Protein AF-A0A955IM17-F1 (afdb_monomer_lite)

Foldseek 3Di:
DWDQDPNDTDDDDDDDDCPPPALPVLFVVLLVLLLVLLVLLVVLLVVLVVDDQQDQALVCLVVDDPSNNVSLLSNLVSCLWQVQDDQLQLCLQDLPDDLLPPSVSSNSSSVSSRVQRRVPCDDQSVVQSVVQSVCSNVPPGDPQQNWGQDSVRDIDGRPQWGRFRNWIWGHRPQETETSCCSPDDRDQDFPEEAEPPDPVNVVQLVVCVVRVRNCLVVDDDHQWYFDQDPNGTYIYGYDD

Structure (mmCIF, N/CA/C/O backbone):
data_AF-A0A955IM17-F1
#
_entry.id   AF-A0A955IM17-F1
#
loop_
_atom_site.group_PDB
_atom_site.id
_atom_site.type_symbol
_atom_site.label_atom_id
_atom_site.label_alt_id
_atom_site.label_comp_id
_atom_site.label_asym_id
_atom_site.label_entity_id
_atom_site.label_seq_id
_atom_site.pdbx_PDB_ins_code
_atom_site.Cartn_x
_atom_site.Cartn_y
_atom_site.Cartn_z
_atom_site.occupancy
_atom_site.B_iso_or_equiv
_atom_site.auth_seq_id
_atom_site.auth_comp_id
_atom_site.auth_asym_id
_atom_site.auth_atom_id
_atom_site.pdbx_PDB_model_num
ATOM 1 N N . LEU A 1 1 ? -22.499 -22.119 -12.608 1.00 73.75 1 LEU A N 1
ATOM 2 C CA . LEU A 1 1 ? -23.648 -21.803 -11.725 1.00 73.75 1 LEU A CA 1
ATOM 3 C C . LEU A 1 1 ? -24.835 -22.661 -12.142 1.00 73.75 1 LEU A C 1
ATOM 5 O O . LEU A 1 1 ? -25.284 -22.520 -13.272 1.00 73.75 1 LEU A O 1
ATOM 9 N N . SER A 1 2 ? -25.308 -23.571 -11.291 1.00 78.06 2 SER A N 1
ATOM 10 C CA . SER A 1 2 ? -26.497 -24.396 -11.557 1.00 78.06 2 SER A CA 1
ATOM 11 C C . SER A 1 2 ? -27.674 -23.948 -10.689 1.00 78.06 2 SER A C 1
ATOM 13 O O . SER A 1 2 ? -27.487 -23.538 -9.546 1.00 78.06 2 SER A O 1
ATOM 15 N N . GLY A 1 3 ? -28.886 -23.989 -11.241 1.00 85.25 3 GLY A N 1
ATOM 16 C CA . GLY A 1 3 ? -30.101 -23.598 -10.531 1.00 85.25 3 GLY A CA 1
ATOM 17 C C . GLY A 1 3 ? -31.364 -23.800 -11.364 1.00 85.25 3 GLY A C 1
ATOM 18 O O . GLY A 1 3 ? -31.307 -24.100 -12.555 1.00 85.25 3 GLY A O 1
ATOM 19 N N . ARG A 1 4 ? -32.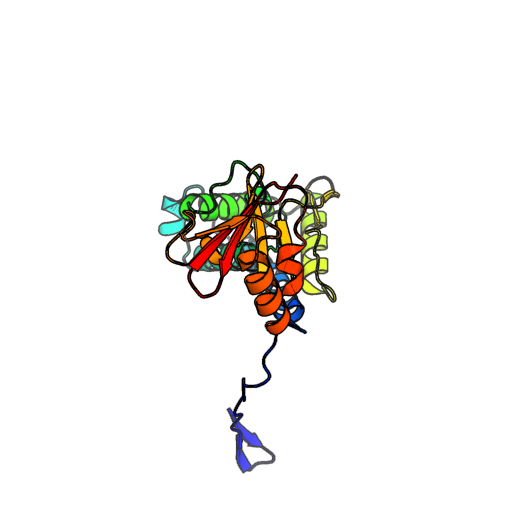531 -23.640 -10.736 1.00 81.94 4 ARG A N 1
ATOM 20 C CA . ARG A 1 4 ? -33.817 -23.638 -11.443 1.00 81.94 4 ARG A CA 1
ATOM 21 C C . ARG A 1 4 ? -34.065 -22.256 -12.042 1.00 81.94 4 ARG A C 1
ATOM 23 O O . ARG A 1 4 ? -34.197 -21.284 -11.307 1.00 81.94 4 ARG A O 1
ATOM 30 N N . TYR A 1 5 ? -34.157 -22.179 -13.364 1.00 78.50 5 TYR A N 1
ATOM 31 C CA . TYR A 1 5 ? -34.513 -20.965 -14.094 1.00 78.50 5 TYR A CA 1
ATOM 32 C C . TYR A 1 5 ? -35.812 -21.230 -14.856 1.00 78.50 5 TYR A C 1
ATOM 34 O O . TYR A 1 5 ? -35.862 -22.134 -15.689 1.00 78.50 5 TYR A O 1
ATOM 42 N N . LEU A 1 6 ? -36.874 -20.484 -14.527 1.00 85.00 6 LEU A N 1
ATOM 43 C CA . LEU A 1 6 ? -38.234 -20.695 -15.053 1.00 85.00 6 LEU A CA 1
ATOM 44 C C . LEU A 1 6 ? -38.747 -22.139 -14.854 1.00 85.00 6 LEU A C 1
ATOM 46 O O . LEU A 1 6 ? -39.274 -22.766 -15.767 1.00 85.00 6 LEU A O 1
ATOM 50 N N . GLY A 1 7 ? -38.547 -22.701 -13.657 1.00 86.31 7 GLY A N 1
ATOM 51 C CA . GLY A 1 7 ? -39.028 -24.042 -13.285 1.00 86.31 7 GLY A CA 1
ATOM 52 C C . GLY A 1 7 ? -38.188 -25.214 -13.810 1.00 86.31 7 GLY A C 1
ATOM 53 O O . GLY A 1 7 ? -38.281 -26.316 -13.263 1.00 86.31 7 GLY A O 1
ATOM 54 N N . GLN A 1 8 ? -37.304 -24.975 -14.782 1.00 88.00 8 GLN A N 1
ATOM 55 C CA . GLN A 1 8 ? -36.425 -25.985 -15.370 1.00 88.00 8 GLN A CA 1
ATOM 56 C C . GLN A 1 8 ? -35.002 -25.898 -14.788 1.00 88.00 8 GLN A C 1
ATOM 58 O O . GLN A 1 8 ? -34.486 -24.791 -14.593 1.00 88.00 8 GLN A O 1
ATOM 63 N N . PRO A 1 9 ? -34.341 -27.029 -14.490 1.00 86.19 9 PRO A N 1
ATOM 64 C CA . PRO A 1 9 ? -32.938 -27.022 -14.093 1.00 86.19 9 PRO A CA 1
ATOM 65 C C . PRO A 1 9 ? -32.064 -26.535 -15.260 1.00 86.19 9 PRO A C 1
ATOM 67 O O . PRO A 1 9 ? -32.110 -27.079 -16.361 1.00 86.19 9 PRO A O 1
ATOM 70 N N . ARG A 1 10 ? -31.257 -25.498 -15.019 1.00 88.75 10 ARG A N 1
ATOM 71 C CA . ARG A 1 10 ? -30.253 -24.979 -15.955 1.00 88.75 10 ARG A CA 1
ATOM 72 C C . ARG A 1 10 ? -28.891 -24.881 -15.282 1.00 88.75 10 ARG A C 1
ATOM 74 O O . ARG A 1 10 ? -28.779 -24.574 -14.096 1.00 88.75 10 ARG A O 1
ATOM 81 N N . ALA A 1 11 ? -27.847 -25.087 -16.074 1.00 87.25 11 ALA A N 1
ATOM 82 C CA . ALA A 1 11 ? -26.477 -24.779 -15.701 1.00 87.25 11 ALA A CA 1
ATOM 83 C C . ALA A 1 11 ? -25.938 -23.697 -16.640 1.00 87.25 11 ALA A C 1
ATOM 85 O O . ALA A 1 11 ? -25.986 -23.839 -17.859 1.00 87.25 11 ALA A O 1
ATOM 86 N N . PHE A 1 12 ? -25.430 -22.615 -16.059 1.00 84.12 12 PHE A N 1
ATOM 87 C CA . PHE A 1 12 ? -24.720 -21.553 -16.755 1.00 84.12 12 PHE A CA 1
ATOM 88 C C . PHE A 1 12 ? -23.223 -21.746 -16.531 1.00 84.12 12 PHE A C 1
ATOM 90 O O . PHE A 1 12 ? -22.751 -21.758 -15.385 1.00 84.12 12 PHE A O 1
ATOM 97 N N . SER A 1 13 ? -22.492 -21.904 -17.628 1.00 84.06 13 SER A N 1
ATOM 98 C CA . SER A 1 13 ? -21.035 -21.854 -17.646 1.00 84.06 13 SER A CA 1
ATOM 99 C C . SER A 1 13 ? -20.603 -20.513 -18.225 1.00 84.06 13 SER A C 1
ATOM 101 O O . SER A 1 13 ? -21.186 -20.047 -19.202 1.00 84.06 13 SER A O 1
ATOM 103 N N . PHE A 1 14 ? -19.596 -19.899 -17.613 1.00 82.00 14 PHE A N 1
ATOM 104 C CA . PHE A 1 14 ? -18.962 -18.690 -18.117 1.00 82.00 14 PHE A CA 1
ATOM 105 C C . PHE A 1 14 ? -17.485 -18.993 -18.319 1.00 82.00 14 PHE A C 1
ATOM 107 O O . PHE A 1 14 ? -16.795 -19.377 -17.375 1.00 82.00 14 PHE A O 1
ATOM 114 N N . THR A 1 15 ? -17.008 -18.811 -19.544 1.00 82.06 15 THR A N 1
ATOM 115 C CA . THR A 1 15 ? -15.589 -18.913 -19.875 1.00 82.06 15 THR A CA 1
ATOM 116 C C . THR A 1 15 ? -15.053 -17.504 -20.056 1.00 82.06 15 THR A C 1
ATOM 118 O O . THR A 1 15 ? -15.510 -16.766 -20.927 1.00 82.06 15 THR A O 1
ATOM 121 N N . PHE A 1 16 ? -14.099 -17.114 -19.217 1.00 77.75 16 PHE A N 1
ATOM 122 C CA . PHE A 1 16 ? -13.435 -15.821 -19.329 1.00 77.75 16 PHE A CA 1
ATOM 123 C C . PHE A 1 16 ? -12.200 -15.967 -20.217 1.00 77.75 16 PHE A C 1
ATOM 125 O O . PHE A 1 16 ? -11.283 -16.715 -19.887 1.00 77.75 16 PHE A O 1
ATOM 132 N N . GLY A 1 17 ? -12.184 -15.261 -21.348 1.00 77.31 17 GLY A N 1
ATOM 133 C CA . GLY A 1 17 ? -10.990 -15.113 -22.177 1.00 77.31 17 GLY A CA 1
ATOM 134 C C . GLY A 1 17 ? -10.151 -13.940 -21.677 1.00 77.31 17 GLY A C 1
ATOM 135 O O . GLY A 1 17 ? -10.633 -12.807 -21.653 1.00 77.31 17 GLY A O 1
ATOM 136 N N . PHE A 1 18 ? -8.902 -14.194 -21.287 1.00 77.62 18 PHE A N 1
ATOM 137 C CA . PHE A 1 18 ? -8.005 -13.169 -20.740 1.00 77.62 18 PHE A CA 1
ATOM 138 C C . PHE A 1 18 ? -7.105 -12.508 -21.797 1.00 77.62 18 PHE A C 1
ATOM 140 O O . PHE A 1 18 ? -6.333 -11.616 -21.463 1.00 77.62 18 PHE A O 1
ATOM 147 N N . GLU A 1 19 ? -7.260 -12.851 -23.079 1.00 80.50 19 GLU A N 1
ATOM 148 C CA . GLU A 1 19 ? -6.376 -12.390 -24.169 1.00 80.50 19 GLU A CA 1
ATOM 149 C C . GLU A 1 19 ? -6.368 -10.872 -24.394 1.00 80.50 19 GLU A C 1
ATOM 151 O O . GLU A 1 19 ? -5.440 -10.320 -24.976 1.00 80.50 19 GLU A O 1
ATOM 156 N N . ARG A 1 20 ? -7.414 -10.172 -23.940 1.00 77.50 20 ARG A N 1
ATOM 157 C CA . ARG A 1 20 ? -7.519 -8.703 -24.010 1.00 77.50 20 ARG A CA 1
ATOM 158 C C . ARG A 1 20 ? -7.341 -8.024 -22.651 1.00 77.50 20 ARG A C 1
ATOM 160 O O . ARG A 1 20 ? -7.573 -6.817 -22.544 1.00 77.50 20 ARG A O 1
ATOM 167 N N . ALA A 1 21 ? -6.979 -8.777 -21.611 1.00 77.88 21 ALA A N 1
ATOM 168 C CA . ALA A 1 21 ? -6.778 -8.232 -20.278 1.00 77.88 21 ALA A CA 1
ATOM 169 C C . ALA A 1 21 ? -5.642 -7.202 -20.302 1.00 77.88 21 ALA A C 1
ATOM 171 O O . ALA A 1 21 ? -4.534 -7.469 -20.758 1.00 77.88 21 ALA A O 1
ATOM 172 N N . ASN A 1 22 ? -5.933 -6.000 -19.815 1.00 83.44 22 ASN A N 1
ATOM 173 C CA . ASN A 1 22 ? -4.969 -4.913 -19.721 1.00 83.44 22 ASN A CA 1
ATOM 174 C C . ASN A 1 22 ? -5.254 -4.065 -18.476 1.00 83.44 22 ASN A C 1
ATOM 176 O O . ASN A 1 22 ? -6.268 -4.232 -17.796 1.00 83.44 22 ASN A O 1
ATOM 180 N N . VAL A 1 23 ? -4.352 -3.133 -18.187 1.00 86.44 23 VAL A N 1
ATOM 181 C CA . VAL A 1 23 ? -4.386 -2.307 -16.972 1.00 86.44 23 VAL A CA 1
ATOM 182 C C . VAL A 1 23 ? -5.211 -1.022 -17.107 1.00 86.44 23 VAL A C 1
ATOM 184 O O . VAL A 1 23 ? -5.200 -0.202 -16.195 1.00 86.44 23 VAL A O 1
ATOM 187 N N . ARG A 1 24 ? -5.975 -0.828 -18.194 1.00 85.81 24 ARG A N 1
ATOM 188 C CA . ARG A 1 24 ? -6.821 0.370 -18.385 1.00 85.81 24 ARG A CA 1
ATOM 189 C C . ARG A 1 24 ? -7.778 0.596 -17.213 1.00 85.81 24 ARG A C 1
ATOM 191 O O . ARG A 1 24 ? -7.999 1.730 -16.807 1.00 85.81 24 ARG A O 1
ATOM 198 N N . ASN A 1 25 ? -8.304 -0.492 -16.653 1.00 88.88 25 ASN A N 1
ATOM 199 C CA . ASN A 1 25 ? -9.208 -0.473 -15.504 1.00 88.88 25 ASN A CA 1
ATOM 200 C C . ASN A 1 25 ? -8.506 -0.878 -14.196 1.00 88.88 25 ASN A C 1
ATOM 202 O O . ASN A 1 25 ? -9.146 -1.396 -13.285 1.00 88.88 25 ASN A O 1
ATOM 206 N N . ALA A 1 26 ? -7.195 -0.641 -14.076 1.00 88.75 26 ALA A N 1
ATOM 207 C CA . ALA A 1 26 ? -6.414 -0.954 -12.874 1.00 88.75 26 ALA A CA 1
ATOM 208 C C . ALA A 1 26 ? -6.903 -0.240 -11.602 1.00 88.75 26 ALA A C 1
ATOM 210 O O . ALA A 1 26 ? -6.607 -0.668 -10.487 1.00 88.75 26 ALA A O 1
ATOM 211 N N . PHE A 1 27 ? -7.697 0.819 -11.761 1.00 91.88 27 PHE A N 1
ATOM 212 C CA . PHE A 1 27 ? -8.376 1.491 -10.662 1.00 91.88 27 PHE A CA 1
ATOM 213 C C . PHE A 1 27 ? -9.471 0.623 -10.013 1.00 91.88 27 PHE A C 1
ATOM 215 O O . PHE A 1 27 ? -9.740 0.790 -8.827 1.00 91.88 27 PHE A O 1
ATOM 222 N N . VAL A 1 28 ? -10.079 -0.324 -10.743 1.00 94.44 28 VAL A N 1
ATOM 223 C CA . VAL A 1 28 ? -11.188 -1.157 -10.240 1.00 94.44 28 VAL A CA 1
ATOM 224 C C . VAL A 1 28 ? -10.738 -2.087 -9.105 1.00 94.44 28 VAL A C 1
ATOM 226 O O . VAL A 1 28 ? -11.355 -2.029 -8.040 1.00 94.44 28 VAL A O 1
ATOM 229 N N . PRO A 1 29 ? -9.655 -2.886 -9.242 1.00 94.75 29 PRO A N 1
ATOM 230 C CA . PRO A 1 29 ? -9.114 -3.652 -8.118 1.00 94.75 29 PRO A CA 1
ATOM 231 C C . PRO A 1 29 ? -8.770 -2.785 -6.907 1.00 94.75 29 PRO A C 1
ATOM 233 O O . PRO A 1 29 ? -8.991 -3.200 -5.774 1.00 94.75 29 PRO A O 1
ATOM 236 N N . ARG A 1 30 ? -8.271 -1.566 -7.133 1.00 96.00 30 ARG A N 1
ATOM 237 C CA . ARG A 1 30 ? -7.911 -0.650 -6.050 1.00 96.00 30 ARG A CA 1
ATOM 238 C C . ARG A 1 30 ? -9.139 -0.097 -5.320 1.00 96.00 30 ARG A C 1
ATOM 240 O O . ARG A 1 30 ? -9.154 -0.081 -4.095 1.00 96.00 30 ARG A O 1
ATOM 247 N N . LEU A 1 31 ? -10.192 0.281 -6.047 1.00 97.00 31 LEU A N 1
ATOM 248 C CA . LEU A 1 31 ? -11.482 0.660 -5.459 1.00 97.00 31 LEU A CA 1
ATOM 249 C C . LEU A 1 31 ? -12.093 -0.488 -4.654 1.00 97.00 31 LEU A C 1
ATOM 251 O O . LEU A 1 31 ? -12.554 -0.280 -3.533 1.00 97.00 31 LEU A O 1
ATOM 255 N N . TRP A 1 32 ? -12.061 -1.705 -5.203 1.00 97.44 32 TRP A N 1
ATOM 256 C CA . TRP A 1 32 ? -12.491 -2.900 -4.481 1.00 97.44 32 TRP A CA 1
ATOM 257 C C . TRP A 1 32 ? -11.691 -3.088 -3.189 1.00 97.44 32 TRP A C 1
ATOM 259 O O . TRP A 1 32 ? -12.292 -3.259 -2.132 1.00 97.44 32 TRP A O 1
ATOM 269 N N . ALA A 1 33 ? -10.359 -3.007 -3.256 1.00 98.12 33 ALA A N 1
ATOM 270 C CA . ALA A 1 33 ? -9.486 -3.196 -2.102 1.00 98.12 33 ALA A CA 1
ATOM 271 C C . ALA A 1 33 ? -9.745 -2.143 -1.021 1.00 98.12 33 ALA A C 1
ATOM 273 O O . ALA A 1 33 ? -9.832 -2.485 0.153 1.00 98.12 33 ALA A O 1
ATOM 274 N N . SER A 1 34 ? -9.953 -0.886 -1.415 1.00 98.00 34 SER A N 1
ATOM 275 C CA . SER A 1 34 ? -10.277 0.202 -0.493 1.00 98.00 34 SER A CA 1
ATOM 276 C C . SER A 1 34 ? -11.585 -0.069 0.252 1.00 98.00 34 SER A C 1
ATOM 278 O O . SER A 1 34 ? -11.614 -0.112 1.482 1.00 98.00 34 SER A O 1
ATOM 280 N N . ARG A 1 35 ? -12.659 -0.388 -0.480 1.00 98.25 35 ARG A N 1
ATOM 281 C CA . ARG A 1 35 ? -13.951 -0.760 0.119 1.00 98.25 35 ARG A CA 1
ATOM 282 C C . ARG A 1 35 ? -13.838 -2.017 0.983 1.00 98.25 35 ARG A C 1
ATOM 284 O O . ARG A 1 35 ? -14.499 -2.116 2.015 1.00 98.25 35 ARG A O 1
ATOM 291 N N . ARG A 1 36 ? -12.998 -2.979 0.584 1.00 98.31 36 ARG A N 1
ATOM 292 C CA . ARG A 1 36 ? -12.744 -4.203 1.351 1.00 98.31 36 ARG A CA 1
ATOM 293 C C . ARG A 1 36 ? -12.039 -3.909 2.669 1.00 98.31 36 ARG A C 1
ATOM 295 O O . ARG A 1 36 ? -12.493 -4.427 3.682 1.00 98.31 36 ARG A O 1
ATOM 302 N N . ILE A 1 37 ? -11.022 -3.049 2.679 1.00 98.50 37 ILE A N 1
ATOM 303 C CA . ILE A 1 37 ? -10.369 -2.578 3.909 1.00 98.50 37 ILE A CA 1
ATOM 304 C C . ILE A 1 37 ? -11.408 -1.950 4.849 1.00 98.50 37 ILE A C 1
ATOM 306 O O . ILE A 1 37 ? -11.474 -2.332 6.014 1.00 98.50 37 ILE A O 1
ATOM 310 N N . ALA A 1 38 ? -12.291 -1.087 4.336 1.00 98.06 38 ALA A N 1
ATOM 311 C CA . ALA A 1 38 ? -13.338 -0.454 5.142 1.00 98.06 38 ALA A CA 1
ATOM 312 C C . ALA A 1 38 ? -14.302 -1.461 5.793 1.00 98.06 38 ALA A C 1
ATOM 314 O O . ALA A 1 38 ? -14.764 -1.250 6.915 1.00 98.06 38 ALA A O 1
ATOM 315 N N . MET A 1 39 ? -14.637 -2.545 5.084 1.00 97.75 39 MET A N 1
ATOM 316 C CA . MET A 1 39 ? -15.462 -3.631 5.625 1.00 97.75 39 MET A CA 1
ATOM 317 C C . MET A 1 39 ? -14.712 -4.420 6.703 1.00 97.75 39 MET A C 1
ATOM 319 O O . MET A 1 39 ? -15.269 -4.668 7.765 1.00 97.75 39 MET A O 1
ATOM 323 N N . LEU A 1 40 ? -13.444 -4.766 6.465 1.00 97.69 40 LEU A N 1
ATOM 324 C CA . LEU A 1 40 ? -12.623 -5.516 7.422 1.00 97.69 40 LEU A CA 1
ATOM 325 C C . LEU A 1 40 ? -12.397 -4.732 8.722 1.00 97.69 40 LEU A C 1
ATOM 327 O O . LEU A 1 40 ? -12.517 -5.292 9.807 1.00 97.69 40 LEU A O 1
ATOM 331 N N . VAL A 1 41 ? -12.121 -3.429 8.627 1.00 96.69 41 VAL A N 1
ATOM 332 C CA . VAL A 1 41 ? -12.002 -2.557 9.805 1.00 96.69 41 VAL 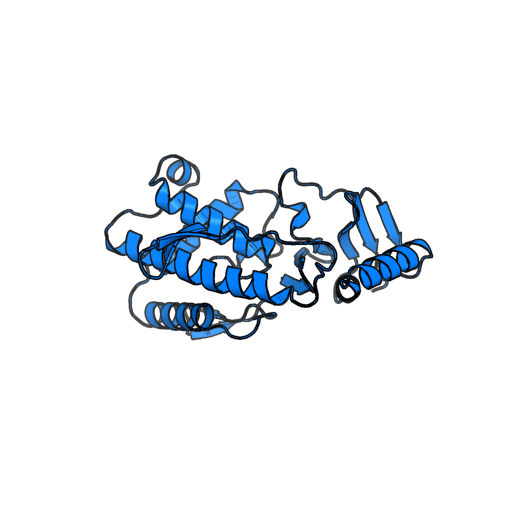A CA 1
ATOM 333 C C . VAL A 1 41 ? -13.326 -2.490 10.568 1.00 96.69 41 VAL A C 1
ATOM 335 O O . VAL A 1 41 ? -13.317 -2.512 11.797 1.00 96.69 41 VAL A O 1
ATOM 338 N N . ASP A 1 42 ? -14.467 -2.439 9.874 1.00 95.00 42 ASP A N 1
ATOM 339 C CA . ASP A 1 42 ? -15.775 -2.477 10.538 1.00 95.00 42 ASP A CA 1
ATOM 340 C C . ASP A 1 42 ? -15.981 -3.770 11.321 1.00 95.00 42 ASP A C 1
ATOM 342 O O . ASP A 1 42 ? -16.426 -3.726 12.464 1.00 95.00 42 ASP A O 1
ATOM 346 N N . GLU A 1 43 ? -15.600 -4.912 10.744 1.00 93.62 43 GLU A N 1
ATOM 347 C CA . GLU A 1 43 ? -15.650 -6.198 11.439 1.00 93.62 43 GLU A CA 1
ATOM 348 C C . GLU A 1 43 ? -14.768 -6.196 12.694 1.00 93.62 43 GLU A C 1
ATOM 350 O O . GLU A 1 43 ? -15.217 -6.647 13.747 1.00 93.62 43 GLU A O 1
ATOM 355 N N . VAL A 1 44 ? -13.560 -5.622 12.631 1.00 91.62 44 VAL A N 1
ATOM 356 C CA . VAL A 1 44 ? -12.693 -5.445 13.813 1.00 91.62 44 VAL A CA 1
ATOM 357 C C . VAL A 1 44 ? -13.372 -4.560 14.864 1.00 91.62 44 VAL A C 1
ATOM 359 O O . VAL A 1 44 ? -13.364 -4.888 16.052 1.00 91.62 44 VAL A O 1
ATOM 362 N N . ARG A 1 45 ? -14.016 -3.458 14.452 1.00 89.94 45 ARG A N 1
ATOM 363 C CA . ARG A 1 45 ? -14.776 -2.583 15.361 1.00 89.94 45 ARG A CA 1
ATOM 364 C C . ARG A 1 45 ? -15.952 -3.318 15.997 1.00 89.94 45 ARG A C 1
ATOM 366 O O . ARG A 1 45 ? -16.235 -3.078 17.168 1.00 89.94 45 ARG A O 1
ATOM 373 N N . GLN A 1 46 ? -16.665 -4.159 15.258 1.00 88.81 46 GLN A N 1
ATOM 374 C CA . GLN A 1 46 ? -17.794 -4.923 15.792 1.00 88.81 46 GLN A CA 1
ATOM 375 C C . GLN A 1 46 ? -17.313 -6.003 16.767 1.00 88.81 46 GLN A C 1
ATOM 377 O O . GLN A 1 46 ? -17.819 -6.074 17.884 1.00 88.81 46 GLN A O 1
ATOM 382 N N . ALA A 1 47 ? -16.277 -6.761 16.402 1.00 84.06 47 ALA A N 1
ATOM 383 C CA . ALA A 1 47 ? -15.678 -7.780 17.262 1.00 84.06 47 ALA A CA 1
ATOM 384 C C . ALA A 1 47 ? -15.149 -7.187 18.580 1.00 84.06 47 ALA A C 1
ATOM 386 O O . ALA A 1 47 ? -15.447 -7.697 19.659 1.00 84.06 47 ALA A O 1
ATOM 387 N N . GLY A 1 48 ? -14.459 -6.044 18.516 1.00 77.38 48 GLY A N 1
ATOM 388 C CA . GLY A 1 48 ? -13.973 -5.336 19.702 1.00 77.38 48 GLY A CA 1
ATOM 389 C C . GLY A 1 48 ? -15.078 -4.834 20.642 1.00 77.38 48 GLY A C 1
ATOM 390 O O . GLY A 1 48 ? -14.837 -4.689 21.836 1.00 77.38 48 GLY A O 1
ATOM 391 N N . ALA A 1 49 ? -16.296 -4.605 20.138 1.00 67.50 49 ALA A N 1
ATOM 392 C CA . ALA A 1 49 ? -17.446 -4.213 20.959 1.00 67.50 49 ALA A CA 1
ATOM 393 C C . ALA A 1 49 ? -18.079 -5.396 21.712 1.00 67.50 49 ALA A C 1
ATOM 395 O O . ALA A 1 49 ? -18.675 -5.198 22.767 1.00 67.50 49 ALA A O 1
ATOM 396 N N . SER A 1 50 ? -17.945 -6.613 21.178 1.00 59.44 50 SER A N 1
ATOM 397 C CA . SER A 1 50 ? -18.464 -7.856 21.768 1.00 59.44 50 SER A CA 1
ATOM 398 C C . SER A 1 50 ? -17.478 -8.548 22.726 1.00 59.44 50 SER A C 1
ATOM 400 O O . SER A 1 50 ? -17.831 -9.554 23.333 1.00 59.44 50 SER A O 1
ATOM 402 N N . SER A 1 51 ? -16.300 -7.944 22.929 1.00 55.56 51 SER A N 1
ATOM 403 C CA . SER A 1 51 ? -15.203 -8.339 23.825 1.00 55.56 51 SER A CA 1
ATOM 404 C C . SER A 1 51 ? -14.269 -9.445 23.309 1.00 55.56 51 SER A C 1
ATOM 406 O O . SER A 1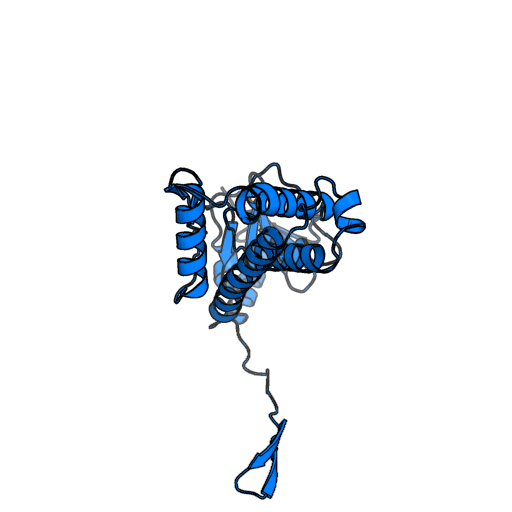 51 ? -14.518 -10.636 23.461 1.00 55.56 51 SER A O 1
ATOM 408 N N . ALA A 1 52 ? -13.115 -9.001 22.807 1.00 53.88 52 ALA A N 1
ATOM 409 C CA . ALA A 1 52 ? -11.791 -9.570 23.044 1.00 53.88 52 ALA A CA 1
ATOM 410 C C . ALA A 1 52 ? -10.794 -8.403 22.946 1.00 53.88 52 ALA A C 1
ATOM 412 O O . ALA A 1 52 ? -10.861 -7.590 22.020 1.00 53.88 52 ALA A O 1
ATOM 413 N N . ALA A 1 53 ? -9.890 -8.259 23.917 1.00 59.41 53 ALA A N 1
ATOM 414 C CA . ALA A 1 53 ? -8.817 -7.279 23.800 1.00 59.41 53 ALA A CA 1
ATOM 415 C C . ALA A 1 53 ? -7.934 -7.672 22.609 1.00 59.41 53 ALA A C 1
ATOM 417 O O . ALA A 1 53 ? -7.432 -8.796 22.558 1.00 59.41 53 ALA A O 1
ATOM 418 N N . MET A 1 54 ? -7.725 -6.755 21.660 1.00 61.47 54 MET A N 1
ATOM 419 C CA . MET A 1 54 ? -6.731 -6.987 20.614 1.00 61.47 54 MET A CA 1
ATOM 420 C C . MET A 1 54 ? -5.364 -7.236 21.277 1.00 61.47 54 MET A C 1
ATOM 422 O O . MET A 1 54 ? -5.012 -6.553 22.247 1.00 61.47 54 MET A O 1
ATOM 426 N N . PRO A 1 55 ? -4.586 -8.195 20.768 1.00 62.50 55 PRO A N 1
ATOM 427 C CA . PRO A 1 55 ? -3.331 -8.612 21.374 1.00 62.50 55 PRO A CA 1
ATOM 428 C C . PRO A 1 55 ? -2.330 -7.451 21.463 1.00 62.50 55 PRO A C 1
ATOM 430 O O . PRO A 1 55 ? -2.229 -6.620 20.559 1.00 62.50 55 PRO A O 1
ATOM 433 N N . ALA A 1 56 ? -1.593 -7.374 22.574 1.00 64.19 56 ALA A N 1
ATOM 434 C CA . ALA A 1 56 ? -0.627 -6.303 22.826 1.00 64.19 56 ALA A CA 1
ATOM 435 C C . ALA A 1 56 ? 0.784 -6.621 22.306 1.00 64.19 56 ALA A C 1
ATOM 437 O O . ALA A 1 56 ? 1.613 -5.721 22.207 1.00 64.19 56 ALA A O 1
ATOM 438 N N . THR A 1 57 ? 1.056 -7.884 21.964 1.00 66.62 57 THR A N 1
ATOM 439 C CA . THR A 1 57 ? 2.360 -8.359 21.477 1.00 66.62 57 THR A CA 1
ATOM 440 C C . THR A 1 57 ? 2.205 -9.295 20.267 1.00 66.62 57 THR A C 1
ATOM 442 O O . THR A 1 57 ? 1.153 -9.928 20.124 1.00 66.62 57 THR A O 1
ATOM 445 N N . PRO A 1 58 ? 3.246 -9.476 19.422 1.00 62.72 58 PRO A N 1
ATOM 446 C CA . PRO A 1 58 ? 3.206 -10.434 18.308 1.00 62.72 58 PRO A CA 1
ATOM 447 C C . PRO A 1 58 ? 2.914 -11.870 18.755 1.00 62.72 58 PRO A C 1
ATOM 449 O O . PRO A 1 58 ? 2.210 -12.612 18.075 1.00 62.72 58 PRO A O 1
ATOM 452 N N . ALA A 1 59 ? 3.422 -12.267 19.927 1.00 66.50 59 ALA A N 1
ATOM 453 C CA . ALA A 1 59 ? 3.159 -13.583 20.500 1.00 66.50 59 ALA A CA 1
ATOM 454 C C . ALA A 1 59 ? 1.669 -13.772 20.821 1.00 66.50 59 ALA A C 1
ATOM 456 O O . ALA A 1 59 ? 1.096 -14.792 20.449 1.00 66.50 59 ALA A O 1
ATOM 457 N N . GLN A 1 60 ? 1.032 -12.763 21.421 1.00 66.69 60 GLN A N 1
ATOM 458 C CA . GLN A 1 60 ? -0.406 -12.778 21.701 1.00 66.69 60 GLN A CA 1
ATOM 459 C C . GLN A 1 60 ? -1.254 -12.711 20.432 1.00 66.69 60 GLN A C 1
ATOM 461 O O . GLN A 1 60 ? -2.361 -13.227 20.426 1.00 66.69 60 GLN A O 1
ATOM 466 N N . LEU A 1 61 ? -0.765 -12.100 19.351 1.00 64.88 61 LEU A N 1
ATOM 467 C CA . LEU A 1 61 ? -1.468 -12.146 18.069 1.00 64.88 61 LEU A CA 1
ATOM 468 C C . LEU A 1 61 ? -1.439 -13.544 17.456 1.00 64.88 61 LEU A C 1
ATOM 470 O O . LEU A 1 61 ? -2.431 -13.996 16.889 1.00 64.88 61 LEU A O 1
ATOM 474 N N . ARG A 1 62 ? -0.321 -14.257 17.613 1.00 62.69 62 ARG A N 1
ATOM 475 C CA . ARG A 1 62 ? -0.203 -15.644 17.157 1.00 62.69 62 ARG A CA 1
ATOM 476 C C . ARG A 1 62 ? -1.062 -16.612 17.976 1.00 62.69 62 ARG A C 1
ATOM 478 O O . ARG A 1 62 ? -1.582 -17.554 17.385 1.00 62.69 62 ARG A O 1
ATOM 485 N N . SER A 1 63 ? -1.220 -16.380 19.282 1.00 61.72 63 SER A N 1
ATOM 486 C CA . SER A 1 63 ? -2.008 -17.228 20.195 1.00 61.72 63 SER A CA 1
ATOM 487 C C . SER A 1 63 ? -3.430 -16.729 20.490 1.00 61.72 63 SER A C 1
ATOM 489 O O . SER A 1 63 ? -4.166 -17.404 21.207 1.00 61.72 63 SER A O 1
ATOM 491 N N . GLY A 1 64 ? -3.801 -15.550 19.990 1.00 68.31 64 GLY A N 1
ATOM 492 C CA . GLY A 1 64 ? -5.082 -14.891 20.242 1.00 68.31 64 GLY A CA 1
ATOM 493 C C . GLY A 1 64 ? -6.216 -15.390 19.346 1.00 68.31 64 GLY A C 1
ATOM 494 O O . GLY A 1 64 ? -6.166 -16.489 18.799 1.00 68.31 64 GLY A O 1
ATOM 495 N N . GLU A 1 65 ? -7.254 -14.564 19.190 1.00 74.19 65 GLU A N 1
ATOM 496 C CA . GLU A 1 65 ? -8.433 -14.894 18.385 1.00 74.19 65 GLU A CA 1
ATOM 497 C C . GLU A 1 65 ? -8.071 -15.031 16.888 1.00 74.19 65 GLU A C 1
ATOM 499 O O . GLU A 1 65 ? -7.687 -14.034 16.262 1.00 74.19 65 GLU A O 1
ATOM 504 N N . PRO A 1 66 ? -8.220 -16.226 16.274 1.00 82.19 66 PRO A N 1
ATOM 505 C CA . PRO A 1 66 ? -7.803 -16.461 14.888 1.00 82.19 66 PRO A CA 1
ATOM 506 C C . PRO A 1 66 ? -8.454 -15.504 13.884 1.00 82.19 66 PRO A C 1
ATOM 508 O O . PRO A 1 66 ? -7.801 -15.057 12.943 1.00 82.19 66 PRO A O 1
ATOM 511 N N . ARG A 1 67 ? -9.714 -15.124 14.132 1.00 84.75 67 ARG A N 1
ATOM 512 C CA . ARG A 1 67 ? -10.470 -14.202 13.280 1.00 84.75 67 ARG A CA 1
ATOM 513 C C . ARG A 1 67 ? -9.833 -12.813 13.220 1.00 84.75 67 ARG A C 1
ATOM 515 O O . ARG A 1 67 ? -9.644 -12.280 12.134 1.00 84.75 67 ARG A O 1
ATOM 522 N N . LEU A 1 68 ? -9.484 -12.221 14.365 1.00 83.25 68 LEU A N 1
ATOM 523 C CA . LEU A 1 68 ? -8.886 -10.879 14.410 1.00 83.25 68 LEU A CA 1
ATOM 524 C C . LEU A 1 68 ? -7.520 -10.840 13.718 1.00 83.25 68 LEU A C 1
ATOM 526 O O . LEU A 1 68 ? -7.188 -9.848 13.061 1.00 83.25 68 LEU A O 1
ATOM 530 N N . ARG A 1 69 ? -6.756 -11.933 13.816 1.00 85.75 69 ARG A N 1
ATOM 531 C CA . ARG A 1 69 ? -5.496 -12.098 13.087 1.00 85.75 69 ARG A CA 1
ATOM 532 C C . ARG A 1 69 ? -5.725 -12.088 11.578 1.00 85.75 69 ARG A C 1
ATOM 534 O O . ARG A 1 69 ? -5.110 -11.285 10.892 1.00 85.75 69 ARG A O 1
ATOM 541 N N . GLU A 1 70 ? -6.647 -12.907 11.076 1.00 91.31 70 GLU A N 1
ATOM 542 C CA . GLU A 1 70 ? -6.956 -12.972 9.640 1.00 91.31 70 GLU A CA 1
ATOM 543 C C . GLU A 1 70 ? -7.452 -11.630 9.082 1.00 91.31 70 GLU A C 1
ATOM 545 O O . GLU A 1 70 ? -7.036 -11.219 7.999 1.00 91.31 70 GLU A O 1
ATOM 550 N N . LEU A 1 71 ? -8.296 -10.913 9.834 1.00 93.62 71 LEU A N 1
ATOM 551 C CA . LEU A 1 71 ? -8.748 -9.572 9.451 1.00 93.62 71 LEU A CA 1
ATOM 552 C C . LEU A 1 71 ? -7.575 -8.587 9.373 1.00 93.62 71 LEU A C 1
ATOM 554 O O . LEU A 1 71 ? -7.470 -7.834 8.406 1.00 93.62 71 LEU A O 1
ATOM 558 N N . THR A 1 72 ? -6.686 -8.604 10.369 1.00 93.25 72 THR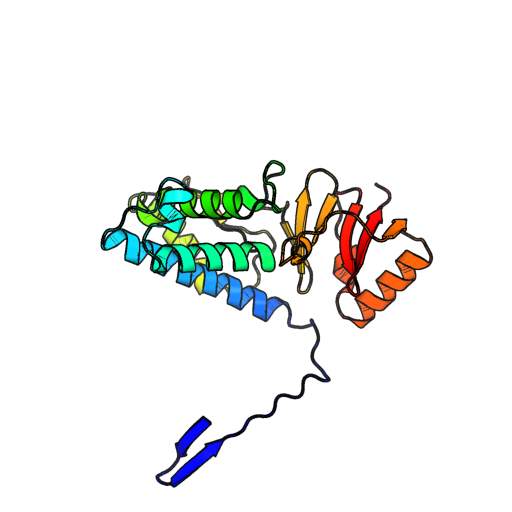 A N 1
ATOM 559 C CA . THR A 1 72 ? -5.515 -7.715 10.413 1.00 93.25 72 THR A CA 1
ATOM 560 C C . THR A 1 72 ? -4.535 -8.016 9.282 1.00 93.25 72 THR A C 1
ATOM 562 O O . THR A 1 72 ? -4.087 -7.095 8.598 1.00 93.25 72 THR A O 1
ATOM 565 N N . ASP A 1 73 ? -4.247 -9.296 9.044 1.00 94.12 73 ASP A N 1
ATOM 566 C CA . ASP A 1 73 ? -3.363 -9.745 7.970 1.00 94.12 73 ASP A CA 1
ATOM 567 C C . ASP A 1 73 ? -3.903 -9.315 6.602 1.00 94.12 73 ASP A C 1
ATOM 569 O O . ASP A 1 73 ? -3.152 -8.812 5.765 1.00 94.12 73 ASP A O 1
ATOM 573 N N . GLU A 1 74 ? -5.214 -9.443 6.379 1.00 97.06 74 GLU A N 1
ATOM 574 C CA . GLU A 1 74 ? -5.842 -9.040 5.122 1.00 97.06 74 GLU A CA 1
ATOM 575 C C . GLU A 1 74 ? -5.875 -7.513 4.947 1.00 97.06 74 GLU A C 1
ATOM 577 O O . GLU A 1 74 ? -5.590 -7.026 3.848 1.00 97.06 74 GLU A O 1
ATOM 582 N N . ILE A 1 75 ? -6.153 -6.742 6.009 1.00 97.81 75 ILE A N 1
ATOM 583 C CA . ILE A 1 75 ? -6.057 -5.270 5.986 1.00 97.81 75 ILE A CA 1
ATOM 584 C C . ILE A 1 75 ? -4.643 -4.853 5.576 1.00 97.81 75 ILE A C 1
ATOM 586 O O . ILE A 1 75 ? -4.477 -4.081 4.629 1.00 97.81 75 ILE A O 1
ATOM 590 N N . LEU A 1 76 ? -3.625 -5.396 6.247 1.00 96.75 76 LEU A N 1
ATOM 591 C CA . LEU A 1 76 ? -2.230 -5.081 5.967 1.00 96.75 76 LEU A CA 1
ATOM 592 C C . LEU A 1 76 ? -1.843 -5.482 4.538 1.00 96.75 76 LEU A C 1
ATOM 594 O O . LEU A 1 76 ? -1.245 -4.687 3.814 1.00 96.75 76 LEU A O 1
ATOM 598 N N . ARG A 1 77 ? -2.217 -6.690 4.103 1.00 96.62 77 ARG A N 1
ATOM 599 C CA . ARG A 1 77 ? -1.919 -7.196 2.759 1.00 96.62 77 ARG A CA 1
ATOM 600 C C . ARG A 1 77 ? -2.516 -6.300 1.677 1.00 96.62 77 ARG A C 1
ATOM 602 O O . ARG A 1 77 ? -1.822 -5.968 0.716 1.00 96.62 77 ARG A O 1
ATOM 609 N N . LEU A 1 78 ? -3.784 -5.904 1.816 1.00 97.75 78 LEU A N 1
ATOM 610 C CA . LEU A 1 78 ? -4.453 -5.018 0.861 1.00 97.75 78 LEU A CA 1
ATOM 611 C C . LEU A 1 78 ? -3.845 -3.610 0.877 1.00 97.75 78 LEU A C 1
ATOM 613 O O . LEU A 1 78 ? -3.582 -3.063 -0.196 1.00 97.75 78 LEU A O 1
ATOM 617 N N . SER A 1 79 ? -3.570 -3.053 2.061 1.00 98.06 79 SER A N 1
ATOM 618 C CA . SER A 1 79 ? -2.921 -1.746 2.207 1.00 98.06 79 SER A CA 1
ATOM 619 C C . SER A 1 79 ? -1.556 -1.702 1.527 1.00 98.06 79 SER A C 1
ATOM 621 O O . SER A 1 79 ? -1.308 -0.795 0.733 1.00 98.06 79 SER A O 1
ATOM 623 N N . THR A 1 80 ? -0.701 -2.700 1.766 1.00 96.88 80 THR A N 1
ATOM 624 C CA . THR A 1 80 ? 0.634 -2.776 1.159 1.00 96.88 80 THR A CA 1
ATOM 625 C C . THR A 1 80 ? 0.545 -2.987 -0.350 1.00 96.88 80 THR A C 1
ATOM 627 O O . THR A 1 80 ? 1.103 -2.207 -1.115 1.00 96.88 80 THR A O 1
ATOM 630 N N . ARG A 1 81 ? -0.209 -3.993 -0.808 1.00 96.06 81 ARG A N 1
ATOM 631 C CA . ARG A 1 81 ? -0.281 -4.354 -2.233 1.00 96.06 81 ARG A CA 1
ATOM 632 C C . ARG A 1 81 ? -0.826 -3.231 -3.111 1.00 96.06 81 ARG A C 1
ATOM 634 O O . ARG A 1 81 ? -0.334 -3.014 -4.217 1.00 96.06 81 ARG A O 1
ATOM 641 N N . PHE A 1 82 ? -1.874 -2.555 -2.648 1.00 96.94 82 PHE A N 1
ATOM 642 C CA . PHE A 1 82 ? -2.568 -1.540 -3.440 1.00 96.94 82 PHE A CA 1
ATOM 643 C C . PHE A 1 82 ? -2.141 -0.107 -3.114 1.00 96.94 82 PHE A C 1
ATOM 645 O O . PHE A 1 82 ? -2.574 0.808 -3.820 1.00 96.94 82 PHE A O 1
ATOM 652 N N . GLY A 1 83 ? -1.284 0.083 -2.103 1.00 97.25 83 GLY A N 1
ATOM 653 C CA . GLY A 1 83 ? -0.825 1.397 -1.651 1.00 97.25 83 GLY A CA 1
ATOM 654 C C . GLY A 1 83 ? -1.942 2.228 -1.027 1.00 97.25 83 GLY A C 1
ATOM 655 O O . GLY A 1 83 ? -1.968 3.440 -1.228 1.00 97.25 83 GLY A O 1
ATOM 656 N N . ILE A 1 84 ? -2.890 1.570 -0.349 1.00 97.94 84 ILE A N 1
ATOM 657 C CA . ILE A 1 84 ? -4.068 2.195 0.267 1.00 97.94 84 ILE A CA 1
ATOM 658 C C . ILE A 1 84 ? -3.793 2.350 1.753 1.00 97.94 84 ILE A C 1
ATOM 660 O O . ILE A 1 84 ? -3.860 1.381 2.516 1.00 97.94 84 ILE A O 1
ATOM 664 N N . LEU A 1 85 ? -3.487 3.570 2.161 1.00 97.94 85 LEU A N 1
ATOM 665 C CA . LEU A 1 85 ? -3.163 3.885 3.537 1.00 97.94 85 LEU A CA 1
ATOM 666 C C . LEU A 1 85 ? -4.350 4.523 4.241 1.00 97.94 85 LEU A C 1
ATOM 668 O O . LEU A 1 85 ? -5.069 5.353 3.693 1.00 97.94 85 LEU A O 1
ATOM 672 N N . THR A 1 86 ? -4.543 4.086 5.476 1.00 97.19 86 THR A N 1
ATOM 673 C CA . THR A 1 86 ? -5.583 4.564 6.387 1.00 97.19 86 THR A CA 1
ATOM 674 C C . THR A 1 86 ? -4.928 4.992 7.693 1.00 97.19 86 THR A C 1
ATOM 676 O O . THR A 1 86 ? -3.750 4.711 7.914 1.00 97.19 86 THR A O 1
ATOM 679 N N . GLU A 1 87 ? -5.695 5.556 8.621 1.00 96.38 87 GLU A N 1
ATOM 680 C CA . GLU A 1 87 ? -5.224 5.813 9.990 1.00 96.38 87 GLU A CA 1
ATOM 681 C C . GLU A 1 87 ? -4.681 4.559 10.714 1.00 96.38 87 GLU A C 1
ATOM 683 O O . GLU A 1 87 ? -3.950 4.682 11.692 1.00 96.38 87 GLU A O 1
ATOM 688 N N . TYR A 1 88 ? -4.983 3.350 10.222 1.00 96.88 88 TYR A N 1
ATOM 689 C CA . TYR A 1 88 ? -4.496 2.088 10.787 1.00 96.88 88 TYR A CA 1
ATOM 690 C C . TYR A 1 88 ? -3.183 1.598 10.159 1.00 96.88 88 TYR A C 1
ATOM 692 O O . TYR A 1 88 ? -2.457 0.815 10.776 1.00 96.88 88 TYR A O 1
ATOM 700 N N . THR A 1 89 ? -2.857 2.058 8.948 1.00 97.81 89 THR A N 1
ATOM 701 C CA . THR A 1 89 ? -1.715 1.582 8.144 1.00 97.81 89 THR A CA 1
ATOM 702 C C . THR A 1 89 ? -0.791 2.698 7.653 1.00 97.81 89 THR A C 1
ATOM 704 O O . THR A 1 89 ? 0.209 2.414 7.001 1.00 97.81 89 THR A O 1
ATOM 707 N N . ALA A 1 90 ? -1.051 3.959 8.015 1.00 97.19 90 ALA A N 1
ATOM 708 C CA . ALA A 1 90 ? -0.246 5.124 7.638 1.00 97.19 90 ALA A CA 1
ATOM 709 C C . ALA A 1 90 ? 1.243 4.991 8.003 1.00 97.19 90 ALA A C 1
ATOM 711 O O . ALA A 1 90 ? 2.100 5.519 7.297 1.00 97.19 90 ALA A O 1
ATOM 712 N N . PHE A 1 91 ? 1.571 4.228 9.053 1.00 96.94 91 PHE A N 1
ATOM 713 C CA . PHE A 1 91 ? 2.957 3.960 9.445 1.00 96.94 91 PHE A CA 1
ATOM 714 C C . PHE A 1 91 ? 3.779 3.296 8.324 1.00 96.94 91 PHE A C 1
ATOM 716 O O . PHE A 1 91 ? 4.977 3.550 8.237 1.00 96.94 91 PHE A O 1
ATOM 723 N N . LEU A 1 92 ? 3.154 2.545 7.404 1.00 97.06 92 LEU A N 1
ATOM 724 C CA . LEU A 1 92 ? 3.823 1.956 6.233 1.00 97.06 92 LEU A CA 1
ATOM 725 C C . LEU A 1 92 ? 4.504 3.003 5.340 1.00 97.06 92 LEU A C 1
ATOM 727 O O . LEU A 1 92 ? 5.416 2.675 4.583 1.00 97.06 92 LEU A O 1
ATOM 731 N N . ALA A 1 93 ? 4.071 4.258 5.415 1.00 95.88 93 ALA A N 1
ATOM 732 C CA . ALA A 1 93 ? 4.617 5.362 4.639 1.00 95.88 93 ALA A CA 1
ATOM 733 C C . ALA A 1 93 ? 5.850 6.021 5.268 1.00 95.88 93 ALA A C 1
ATOM 735 O O . ALA A 1 93 ? 6.446 6.900 4.648 1.00 95.88 93 ALA A O 1
ATOM 736 N N . THR A 1 94 ? 6.184 5.657 6.507 1.00 95.50 94 THR A N 1
ATOM 737 C CA . THR A 1 94 ? 7.299 6.253 7.249 1.00 95.50 94 THR A CA 1
ATOM 738 C C . THR A 1 94 ? 8.624 5.637 6.810 1.00 95.50 94 THR A C 1
ATOM 740 O O . THR A 1 94 ? 8.712 4.424 6.606 1.00 95.50 94 THR A O 1
ATOM 743 N N . ASP A 1 95 ? 9.671 6.460 6.708 1.00 88.38 95 ASP A N 1
ATOM 744 C CA . ASP A 1 95 ? 11.005 5.999 6.299 1.00 88.38 95 ASP A CA 1
ATOM 745 C C . ASP A 1 95 ? 11.596 4.959 7.262 1.00 88.38 95 ASP A C 1
ATOM 747 O O . ASP A 1 95 ? 12.297 4.048 6.831 1.00 88.38 95 ASP A O 1
ATOM 751 N N . GLY A 1 96 ? 11.267 5.042 8.556 1.00 89.44 96 GLY A N 1
ATOM 752 C CA . GLY A 1 96 ? 11.733 4.089 9.568 1.00 89.44 96 GLY A CA 1
ATOM 753 C C . GLY A 1 96 ? 11.054 2.715 9.524 1.00 89.44 96 GLY A C 1
ATOM 754 O O . GLY A 1 96 ? 11.457 1.821 10.264 1.00 89.44 96 GLY A O 1
ATOM 755 N N . THR A 1 97 ? 10.021 2.523 8.695 1.00 92.88 97 THR A N 1
ATOM 756 C CA . THR A 1 97 ? 9.312 1.240 8.617 1.00 92.88 97 THR A CA 1
ATOM 757 C C . THR A 1 97 ? 9.982 0.292 7.628 1.00 92.88 97 THR A C 1
ATOM 759 O O . THR A 1 97 ? 9.925 0.499 6.410 1.00 92.88 97 THR A O 1
ATOM 762 N N . ASP A 1 98 ? 10.528 -0.803 8.156 1.00 91.50 98 ASP A N 1
ATOM 763 C CA . ASP A 1 98 ? 11.017 -1.932 7.370 1.00 91.50 98 ASP A CA 1
ATOM 764 C C . ASP A 1 98 ? 9.848 -2.772 6.824 1.00 91.50 98 ASP A C 1
ATOM 766 O O . ASP A 1 98 ? 9.190 -3.514 7.555 1.00 91.50 98 ASP A O 1
ATOM 770 N N . LEU A 1 99 ? 9.596 -2.662 5.517 1.00 90.62 99 LEU A N 1
ATOM 771 C CA . LEU A 1 99 ? 8.530 -3.401 4.833 1.00 90.62 99 LEU A CA 1
ATOM 772 C C . LEU A 1 99 ? 8.856 -4.890 4.633 1.00 90.62 99 LEU A C 1
ATOM 774 O O . LEU A 1 99 ? 7.959 -5.670 4.313 1.00 90.62 99 LEU A O 1
ATOM 778 N N . ALA A 1 100 ? 10.112 -5.300 4.840 1.00 89.94 100 ALA A N 1
ATOM 779 C CA . ALA A 1 100 ? 10.517 -6.701 4.836 1.00 89.94 100 ALA A CA 1
ATOM 780 C C . ALA A 1 100 ? 10.107 -7.417 6.137 1.00 89.94 100 ALA A C 1
ATOM 782 O O . ALA A 1 100 ? 9.847 -8.625 6.146 1.00 89.94 100 ALA A O 1
ATOM 783 N N . ASN A 1 101 ? 9.998 -6.680 7.244 1.00 91.56 101 ASN A N 1
ATOM 784 C CA . ASN A 1 101 ? 9.694 -7.240 8.553 1.00 91.56 101 ASN A CA 1
ATOM 785 C C . ASN A 1 101 ? 8.182 -7.409 8.772 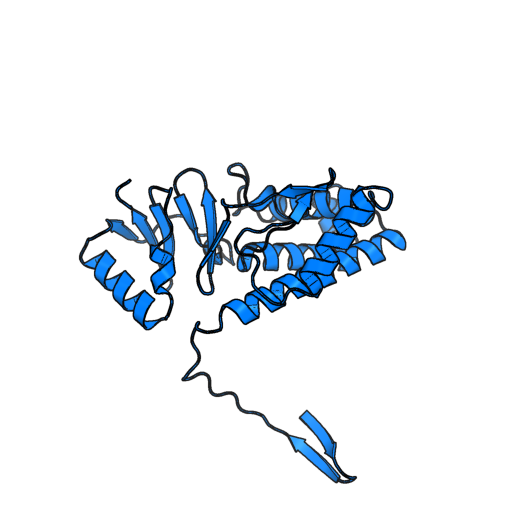1.00 91.56 101 ASN A C 1
ATOM 787 O O . ASN A 1 101 ? 7.532 -6.622 9.464 1.00 91.56 101 ASN A O 1
ATOM 791 N N . LYS A 1 102 ? 7.616 -8.481 8.204 1.00 89.31 102 LYS A N 1
ATOM 792 C CA . LYS A 1 102 ? 6.176 -8.790 8.289 1.00 89.31 102 LYS A CA 1
ATOM 793 C C . LYS A 1 102 ? 5.649 -8.812 9.726 1.00 89.31 102 LYS A C 1
ATOM 795 O O . LYS A 1 102 ? 4.553 -8.316 9.963 1.00 89.31 102 LYS A O 1
ATOM 800 N N . GLU A 1 103 ? 6.416 -9.333 10.686 1.00 89.06 103 GLU A N 1
ATOM 801 C CA . GLU A 1 103 ? 5.981 -9.378 12.089 1.00 89.06 103 GLU A CA 1
ATOM 802 C C . GLU A 1 103 ? 5.821 -7.977 12.688 1.00 89.06 103 GLU A C 1
ATOM 804 O O . GLU A 1 103 ? 4.820 -7.701 13.352 1.00 89.06 103 GLU A O 1
ATOM 809 N N . ALA A 1 104 ? 6.767 -7.074 12.413 1.00 90.81 104 ALA A N 1
ATOM 810 C CA . ALA A 1 104 ? 6.682 -5.686 12.856 1.00 90.81 104 ALA A CA 1
ATOM 811 C C . ALA A 1 104 ? 5.512 -4.944 12.193 1.00 90.81 104 ALA A C 1
ATOM 813 O O . ALA A 1 104 ? 4.790 -4.211 12.871 1.00 90.81 104 ALA A O 1
ATOM 814 N N . LEU A 1 105 ? 5.272 -5.169 10.895 1.00 93.75 105 LEU A N 1
ATOM 815 C CA . LEU A 1 105 ? 4.142 -4.557 10.188 1.00 93.75 105 LEU A CA 1
ATOM 816 C C . LEU A 1 105 ? 2.797 -5.007 10.762 1.00 93.75 105 LEU A C 1
ATOM 818 O O . LEU A 1 105 ? 1.910 -4.190 11.017 1.00 93.75 105 LEU A O 1
ATOM 822 N N . ILE A 1 106 ? 2.653 -6.311 10.989 1.00 91.62 106 ILE A N 1
ATOM 823 C CA . ILE A 1 106 ? 1.452 -6.892 11.578 1.00 91.62 106 ILE A CA 1
ATOM 824 C C . ILE A 1 106 ? 1.229 -6.327 12.989 1.00 91.62 106 ILE A C 1
ATOM 826 O O . ILE A 1 106 ? 0.105 -5.943 13.325 1.00 91.62 106 ILE A O 1
ATOM 830 N N . LEU A 1 107 ? 2.284 -6.212 13.804 1.00 90.50 107 LEU A N 1
ATOM 831 C CA . LEU A 1 107 ? 2.199 -5.614 15.138 1.00 90.50 107 LEU A CA 1
ATOM 832 C C . LEU A 1 107 ? 1.768 -4.143 15.088 1.00 90.50 107 LEU A C 1
ATOM 834 O O . LEU A 1 107 ? 0.905 -3.737 15.869 1.00 90.50 107 LEU A O 1
ATOM 838 N N . GLY A 1 108 ? 2.341 -3.353 14.177 1.00 93.06 108 GLY A N 1
ATOM 839 C CA . GLY A 1 108 ? 1.986 -1.945 13.992 1.00 93.06 108 GLY A CA 1
ATOM 840 C C . GLY A 1 108 ? 0.514 -1.773 13.615 1.00 93.06 108 GLY A C 1
ATOM 841 O O . GLY A 1 108 ? -0.212 -1.016 14.261 1.00 93.06 108 GLY A O 1
ATOM 842 N N . CYS A 1 109 ? 0.039 -2.551 12.638 1.00 94.69 109 CYS A N 1
ATOM 843 C CA . CYS A 1 109 ? -1.364 -2.536 12.222 1.00 94.69 109 CYS A CA 1
ATOM 844 C C . CYS A 1 109 ? -2.299 -2.980 13.360 1.00 94.69 109 CYS A C 1
ATOM 846 O O . CYS A 1 109 ? -3.260 -2.278 13.676 1.00 94.69 109 CYS A O 1
ATOM 848 N N . SER A 1 110 ? -1.968 -4.081 14.044 1.00 91.31 110 SER A N 1
ATOM 849 C CA . SER A 1 110 ? -2.724 -4.587 15.201 1.00 91.31 110 SER A CA 1
ATOM 850 C C . SER A 1 110 ? -2.822 -3.550 16.320 1.00 91.31 110 SER A C 1
ATOM 852 O O . SER A 1 110 ? -3.881 -3.379 16.924 1.00 91.31 110 SER A O 1
ATOM 854 N N . THR A 1 111 ? -1.725 -2.839 16.591 1.00 90.81 111 THR A N 1
ATOM 855 C CA . THR A 1 111 ? -1.660 -1.808 17.632 1.00 90.81 111 THR A CA 1
ATOM 856 C C . THR A 1 111 ? -2.577 -0.638 17.300 1.00 90.81 111 THR A C 1
ATOM 858 O O . THR A 1 111 ? -3.357 -0.229 18.159 1.00 90.81 111 THR A O 1
ATOM 861 N N . ASN A 1 112 ? -2.547 -0.148 16.057 1.00 94.06 112 ASN A N 1
ATOM 862 C CA . ASN A 1 112 ? -3.421 0.941 15.618 1.00 94.06 112 ASN A CA 1
ATOM 863 C C . ASN A 1 112 ? -4.897 0.523 15.593 1.00 94.06 112 ASN A C 1
ATOM 865 O O . ASN A 1 112 ? -5.763 1.287 16.015 1.00 94.06 112 ASN A O 1
ATOM 869 N N . LEU A 1 113 ? -5.202 -0.695 15.134 1.00 92.75 113 LEU A N 1
ATOM 870 C CA . LEU A 1 113 ? -6.559 -1.244 15.174 1.00 92.75 113 LEU A CA 1
ATOM 871 C C . LEU A 1 113 ? -7.061 -1.367 16.617 1.00 92.75 113 LEU A C 1
ATOM 873 O O . LEU A 1 113 ? -8.197 -0.995 16.905 1.00 92.75 113 LEU A O 1
ATOM 877 N N . ARG A 1 114 ? -6.217 -1.816 17.554 1.00 89.06 114 ARG A N 1
ATOM 878 C CA . ARG A 1 114 ? -6.577 -1.864 18.975 1.00 89.06 114 ARG A CA 1
ATOM 879 C C . ARG A 1 114 ? -6.889 -0.480 19.522 1.00 89.06 114 ARG A C 1
ATOM 881 O O . ARG A 1 114 ? -7.978 -0.273 20.052 1.00 89.06 114 ARG A O 1
ATOM 888 N N . SER A 1 115 ? -5.927 0.433 19.440 1.00 89.12 115 SER A N 1
ATOM 889 C CA . SER A 1 115 ? -6.033 1.737 20.090 1.00 89.12 115 SER A CA 1
ATOM 890 C C . SER A 1 115 ? -7.172 2.558 19.498 1.00 89.12 115 SER A C 1
ATOM 892 O O . SER A 1 115 ? -7.966 3.120 20.243 1.00 89.12 115 SER A O 1
ATOM 894 N N . ARG A 1 116 ? -7.313 2.564 18.170 1.00 91.38 116 ARG A N 1
ATOM 895 C CA . ARG A 1 116 ? -8.293 3.411 17.486 1.00 91.38 116 ARG A CA 1
ATOM 896 C C . ARG A 1 116 ? -9.631 2.711 17.271 1.00 91.38 116 ARG A C 1
ATOM 898 O O . ARG A 1 116 ? -10.661 3.210 17.702 1.00 91.38 116 ARG A O 1
ATOM 905 N N . ALA A 1 117 ? -9.635 1.540 16.633 1.00 90.94 117 ALA A N 1
ATOM 906 C CA . ALA A 1 117 ? -10.879 0.881 16.227 1.00 90.94 117 ALA A CA 1
ATOM 907 C C . ALA A 1 117 ? -11.619 0.226 17.408 1.00 90.94 117 ALA A C 1
ATOM 909 O O . ALA A 1 117 ? -12.854 0.236 17.464 1.00 90.94 117 ALA A O 1
ATOM 910 N N . VAL A 1 118 ? -10.871 -0.351 18.352 1.00 88.25 118 VAL A N 1
ATOM 911 C CA . VAL A 1 118 ? -11.444 -1.099 19.479 1.00 88.25 118 VAL A CA 1
ATOM 912 C C . VAL A 1 118 ? -11.594 -0.240 20.731 1.00 88.25 118 VAL A C 1
ATOM 914 O O . VAL A 1 118 ? -12.666 -0.257 21.329 1.00 88.25 118 VAL A O 1
ATOM 917 N N . GLN A 1 119 ? -10.561 0.502 21.133 1.00 87.31 119 GLN A N 1
ATOM 918 C CA . GLN A 1 119 ? -10.567 1.250 22.396 1.00 87.31 119 GLN A CA 1
ATOM 919 C C . GLN A 1 119 ? -11.197 2.645 22.255 1.00 87.31 119 GLN A C 1
ATOM 921 O O . GLN A 1 119 ? -11.983 3.043 23.113 1.00 87.31 119 GLN A O 1
ATOM 926 N N . ASP A 1 120 ? -10.912 3.365 21.168 1.00 90.06 120 ASP A N 1
ATOM 927 C CA . ASP A 1 120 ? -11.362 4.748 20.983 1.00 90.06 120 ASP A CA 1
ATOM 928 C C . ASP A 1 120 ? -12.698 4.844 20.218 1.00 90.06 120 ASP A C 1
ATOM 930 O O . ASP A 1 120 ? -12.762 4.960 18.991 1.00 90.06 120 ASP A O 1
ATOM 934 N N . ARG A 1 121 ? -13.809 4.720 20.956 1.00 86.94 121 ARG A N 1
ATOM 935 C CA . ARG A 1 121 ? -15.167 4.563 20.391 1.00 86.94 121 ARG A CA 1
ATOM 936 C C . ARG A 1 121 ? -16.138 5.698 20.704 1.00 86.94 121 ARG A C 1
ATOM 938 O O . ARG A 1 121 ? -17.331 5.560 20.439 1.00 86.94 121 ARG A O 1
ATOM 945 N N . SER A 1 122 ? -15.660 6.810 21.247 1.00 91.12 122 SER A N 1
ATOM 946 C CA . SER A 1 122 ? -16.502 7.952 21.623 1.00 91.12 122 SER A CA 1
ATOM 947 C C . SER A 1 122 ? -15.870 9.285 21.234 1.00 91.12 122 SER A C 1
ATOM 949 O O . SER A 1 122 ? -14.681 9.356 20.949 1.00 91.12 122 SER A O 1
ATOM 951 N N . GLY A 1 123 ? -16.667 10.355 21.243 1.00 94.31 123 GLY A N 1
ATOM 952 C CA . GLY A 1 123 ? -16.171 11.706 20.984 1.00 94.31 123 GLY A CA 1
ATOM 953 C C . GLY A 1 123 ? -15.653 11.898 19.556 1.00 94.31 123 GLY A C 1
ATOM 954 O O . GLY A 1 123 ? -16.148 11.277 18.613 1.00 94.31 123 GLY A O 1
ATOM 955 N N . LEU A 1 124 ? -14.663 12.782 19.405 1.00 94.50 124 LEU A N 1
ATOM 956 C CA . LEU A 1 124 ? -14.131 13.204 18.106 1.00 94.50 124 LEU A CA 1
ATOM 957 C C . LEU A 1 124 ? -13.543 12.033 17.304 1.00 94.50 124 LEU A C 1
ATOM 959 O O . LEU A 1 124 ? -13.820 11.901 16.113 1.00 94.50 124 LEU A O 1
ATOM 963 N N . SER A 1 125 ? -12.841 11.121 17.978 1.00 91.94 125 SER A N 1
ATOM 964 C CA . SER A 1 125 ? -12.274 9.919 17.366 1.00 91.94 125 SER A CA 1
ATOM 965 C C . SER A 1 125 ? -13.319 8.916 16.867 1.00 91.94 125 SER A C 1
ATOM 967 O O . SER A 1 125 ? -13.062 8.112 15.975 1.00 91.94 125 SER A O 1
ATOM 969 N N . ALA A 1 126 ? -14.530 8.899 17.426 1.00 92.62 126 ALA A N 1
ATOM 970 C CA . ALA A 1 126 ? -15.598 8.079 16.852 1.00 92.62 126 ALA A CA 1
ATOM 971 C C . ALA A 1 126 ? -16.123 8.692 15.547 1.00 92.62 126 ALA A C 1
ATOM 973 O O . ALA A 1 126 ? -16.465 7.967 14.609 1.00 92.62 126 ALA A O 1
ATOM 974 N N . VAL A 1 127 ? -16.168 10.028 15.493 1.00 96.19 127 VAL A N 1
ATOM 975 C CA . VAL A 1 127 ? -16.628 10.793 14.333 1.00 96.19 127 VAL A CA 1
ATOM 976 C C . VAL A 1 127 ? -15.636 10.668 13.179 1.00 96.19 127 VAL A C 1
ATOM 978 O O . VAL A 1 127 ? -16.061 10.302 12.083 1.00 96.19 127 VAL A O 1
ATOM 981 N N . ASN A 1 128 ? -14.335 10.889 13.409 1.00 96.94 128 ASN A N 1
ATOM 982 C CA . ASN A 1 128 ? -13.326 10.805 12.345 1.00 96.94 128 ASN A CA 1
ATOM 983 C C . ASN A 1 128 ? -13.309 9.395 11.714 1.00 96.94 128 ASN A C 1
ATOM 985 O O . ASN A 1 128 ? -13.402 9.263 10.495 1.00 96.94 128 ASN A O 1
ATOM 989 N N . GLN A 1 129 ? -13.317 8.340 12.539 1.00 96.06 129 GLN A N 1
ATOM 990 C CA . GLN A 1 129 ? -13.341 6.948 12.082 1.00 96.06 129 GLN A CA 1
ATOM 991 C C . GLN A 1 129 ? -14.618 6.639 11.291 1.00 96.06 129 GLN A C 1
ATOM 993 O O . GLN A 1 129 ? -14.564 5.980 10.253 1.00 96.06 129 GLN A O 1
ATOM 998 N N . GLY A 1 130 ? -15.776 7.132 11.744 1.00 97.00 130 GLY A N 1
ATOM 999 C CA . GLY A 1 130 ? -17.042 6.985 11.025 1.00 97.00 130 GLY A CA 1
ATOM 1000 C C . GLY A 1 130 ? -17.027 7.662 9.651 1.00 97.00 130 GLY A C 1
ATOM 1001 O O . GLY A 1 130 ? -17.455 7.059 8.664 1.00 97.00 130 GLY A O 1
ATOM 1002 N N . LEU A 1 131 ? -16.492 8.884 9.566 1.00 97.88 131 LEU A N 1
ATOM 1003 C CA . LEU A 1 131 ? -16.351 9.628 8.310 1.00 97.88 131 LEU A CA 1
ATOM 1004 C C . LEU A 1 131 ? -15.380 8.941 7.345 1.00 97.88 131 LEU A C 1
ATOM 1006 O O . LEU A 1 131 ? -15.718 8.758 6.174 1.00 97.88 131 LEU A O 1
ATOM 1010 N N . ASN A 1 132 ? -14.219 8.507 7.839 1.00 97.88 132 ASN A N 1
ATOM 1011 C CA . ASN A 1 132 ? -13.224 7.785 7.047 1.00 97.88 132 ASN A CA 1
ATOM 1012 C C . ASN A 1 132 ? -13.807 6.483 6.480 1.00 97.88 132 ASN A C 1
ATOM 1014 O O . ASN A 1 132 ? -13.724 6.241 5.274 1.00 97.88 132 ASN A O 1
ATOM 1018 N N . LEU A 1 133 ? -14.464 5.671 7.317 1.00 97.38 133 LEU A N 1
ATOM 1019 C CA . LEU A 1 133 ? -15.089 4.417 6.886 1.00 97.38 133 LEU A CA 1
ATOM 1020 C C . LEU A 1 133 ? -16.214 4.643 5.877 1.00 97.38 133 LEU A C 1
ATOM 1022 O O . LEU A 1 133 ? -16.295 3.913 4.888 1.00 97.38 133 LEU A O 1
ATOM 1026 N N . LYS A 1 134 ? -17.066 5.652 6.092 1.00 97.44 134 LYS A N 1
ATOM 1027 C CA . LYS A 1 134 ? -18.126 6.008 5.142 1.00 97.44 134 LYS A CA 1
ATOM 1028 C C . LYS A 1 134 ? -17.534 6.396 3.787 1.00 97.44 134 LYS A C 1
ATOM 1030 O O . LYS A 1 134 ? -17.904 5.803 2.776 1.00 97.44 134 LYS A O 1
ATOM 1035 N N . SER A 1 135 ? -16.574 7.323 3.786 1.00 96.69 135 SER A N 1
ATOM 1036 C CA . SER A 1 135 ? -15.873 7.774 2.578 1.00 96.69 135 SER A CA 1
ATOM 1037 C C . SER A 1 135 ? -15.264 6.597 1.811 1.00 96.69 135 SER A C 1
ATOM 1039 O O . SER A 1 135 ? -15.444 6.473 0.599 1.00 96.69 135 SER A O 1
ATOM 1041 N N . GLN A 1 136 ? -14.624 5.664 2.522 1.00 96.94 136 GLN A N 1
ATOM 1042 C CA . GLN A 1 136 ? -13.981 4.506 1.911 1.00 96.94 136 GLN A CA 1
ATOM 1043 C C . GLN A 1 136 ? -14.984 3.483 1.342 1.00 96.94 136 GLN A C 1
ATOM 1045 O O . GLN A 1 136 ? -14.755 2.933 0.264 1.00 96.94 136 GLN A O 1
ATOM 1050 N N . ARG A 1 137 ? -16.119 3.241 2.017 1.00 96.25 137 ARG A N 1
ATOM 1051 C CA 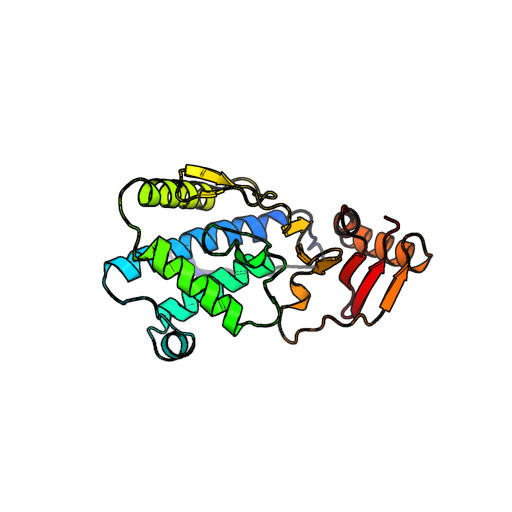. ARG A 1 137 ? -17.186 2.339 1.528 1.00 96.25 137 ARG A CA 1
ATOM 1052 C C . ARG A 1 137 ? -17.902 2.890 0.299 1.00 96.25 137 ARG A C 1
ATOM 1054 O O . ARG A 1 137 ? -18.208 2.134 -0.621 1.00 96.25 137 ARG A O 1
ATOM 1061 N N . GLU A 1 138 ? -18.156 4.193 0.286 1.00 96.25 138 GLU A N 1
ATOM 1062 C CA . GLU A 1 138 ? -18.886 4.886 -0.781 1.00 96.25 138 GLU A CA 1
ATOM 1063 C C . GLU A 1 138 ? -17.972 5.324 -1.938 1.00 96.25 138 GLU A C 1
ATOM 1065 O O . GLU A 1 138 ? -18.446 5.827 -2.955 1.00 96.25 138 GLU A O 1
ATOM 1070 N N . GLN A 1 139 ? -16.661 5.094 -1.818 1.00 94.69 139 GLN A N 1
ATOM 1071 C CA . GLN A 1 139 ? -15.642 5.600 -2.727 1.00 94.69 139 GLN A CA 1
ATOM 1072 C C . GLN A 1 139 ? -15.935 5.282 -4.202 1.00 94.69 139 GLN A C 1
ATOM 1074 O O . GLN A 1 139 ? -15.888 4.120 -4.611 1.00 94.69 139 GLN A O 1
ATOM 1079 N N . GLY A 1 140 ? -16.208 6.311 -5.010 1.00 94.06 140 GLY A N 1
ATOM 1080 C CA . GLY A 1 140 ? -16.449 6.200 -6.458 1.00 94.06 140 GLY A CA 1
ATOM 1081 C C . GLY A 1 140 ? -15.202 6.396 -7.330 1.00 94.06 140 GLY A C 1
ATOM 1082 O O . GLY A 1 140 ? -15.190 5.986 -8.488 1.00 94.06 140 GLY A O 1
ATOM 1083 N N . TRP A 1 141 ? -14.145 6.987 -6.772 1.00 93.75 141 TRP A N 1
ATOM 1084 C CA . TRP A 1 141 ? -12.873 7.287 -7.437 1.00 93.75 141 TRP A CA 1
ATOM 1085 C C . TRP A 1 141 ? -11.696 6.978 -6.514 1.00 93.75 141 TRP A C 1
ATOM 1087 O O . TRP A 1 141 ? -11.821 7.018 -5.294 1.00 93.75 141 TRP A O 1
ATOM 1097 N N . VAL A 1 142 ? -10.541 6.653 -7.086 1.00 93.94 142 VAL A N 1
ATOM 1098 C CA . VAL A 1 142 ? -9.355 6.278 -6.305 1.00 93.94 142 VAL A CA 1
ATOM 1099 C C . VAL A 1 142 ? -8.840 7.466 -5.485 1.00 93.94 142 VAL A C 1
ATOM 1101 O O . VAL A 1 142 ? -8.833 8.601 -5.952 1.00 93.94 142 VAL A O 1
ATOM 1104 N N . ASN A 1 143 ? -8.402 7.189 -4.258 1.00 96.31 143 ASN A N 1
ATOM 1105 C CA . ASN A 1 143 ? -7.782 8.151 -3.351 1.00 96.31 143 ASN A CA 1
ATOM 1106 C C . ASN A 1 143 ? -6.258 8.051 -3.498 1.00 96.31 143 ASN A C 1
ATOM 1108 O O . ASN A 1 143 ? -5.600 7.371 -2.710 1.00 96.31 143 ASN A O 1
ATOM 1112 N N . ASN A 1 144 ? -5.726 8.668 -4.556 1.00 93.19 144 ASN A N 1
ATOM 1113 C CA . ASN A 1 144 ? -4.298 8.586 -4.890 1.00 93.19 144 ASN A CA 1
ATOM 1114 C C . ASN A 1 144 ? -3.407 9.244 -3.825 1.00 93.19 144 ASN A C 1
ATOM 1116 O O . ASN A 1 144 ? -2.289 8.790 -3.609 1.00 93.19 144 ASN A O 1
ATOM 1120 N N . ASP A 1 145 ? -3.928 10.260 -3.133 1.00 94.88 145 ASP A N 1
ATOM 1121 C CA . ASP A 1 145 ? -3.216 11.002 -2.086 1.00 94.88 145 ASP A CA 1
ATOM 1122 C C . ASP A 1 145 ? -3.303 10.325 -0.709 1.00 94.88 145 ASP A C 1
ATOM 1124 O O . ASP A 1 145 ? -2.786 10.857 0.274 1.00 94.88 145 ASP A O 1
ATOM 1128 N N . ASN A 1 146 ? -4.006 9.188 -0.603 1.00 97.56 146 ASN A N 1
ATOM 1129 C CA . ASN A 1 146 ? -4.279 8.515 0.668 1.00 97.56 146 ASN A CA 1
ATOM 1130 C C . ASN A 1 146 ? -4.822 9.475 1.745 1.00 97.56 146 ASN A C 1
ATOM 1132 O O . ASN A 1 146 ? -4.396 9.442 2.898 1.00 97.56 146 ASN A O 1
ATOM 1136 N N . ARG A 1 147 ? -5.751 10.357 1.357 1.00 97.50 147 ARG A N 1
ATOM 1137 C CA . ARG A 1 147 ? -6.359 11.335 2.264 1.00 97.50 147 ARG A CA 1
ATOM 1138 C C . ARG A 1 147 ? -7.309 10.699 3.271 1.00 97.50 147 ARG A C 1
ATOM 1140 O O . ARG A 1 147 ? -8.130 9.866 2.880 1.00 97.50 147 ARG A O 1
ATOM 1147 N N . TYR A 1 148 ? -7.238 11.125 4.526 1.00 97.62 148 TYR A N 1
ATOM 1148 C CA . TYR A 1 148 ? -8.174 10.760 5.596 1.00 97.62 148 TYR A CA 1
ATOM 1149 C C . TYR A 1 148 ? -8.171 11.825 6.707 1.00 97.62 148 TYR A C 1
ATOM 1151 O O . TYR A 1 148 ? -7.282 12.674 6.746 1.00 97.62 148 TYR A O 1
ATOM 1159 N N . PHE A 1 149 ? -9.147 11.783 7.616 1.00 97.94 149 PHE A N 1
ATOM 1160 C CA . PHE A 1 149 ? -9.156 12.619 8.822 1.00 97.94 149 PHE A CA 1
ATOM 1161 C C . PHE A 1 149 ? -8.444 11.922 9.985 1.00 97.94 149 PHE A C 1
ATOM 1163 O O . PHE A 1 149 ? -8.802 10.791 10.327 1.00 97.94 149 PHE A O 1
ATOM 1170 N N . ASP A 1 150 ? -7.474 12.576 10.622 1.00 95.75 150 ASP A N 1
ATOM 1171 C CA . ASP A 1 150 ? -6.819 12.079 11.841 1.00 95.75 150 ASP A CA 1
ATOM 1172 C C . ASP A 1 150 ? -7.712 12.199 13.098 1.00 95.75 150 ASP A C 1
ATOM 1174 O O . ASP A 1 150 ? -8.896 12.537 13.008 1.00 95.75 150 ASP A O 1
ATOM 1178 N N . ALA A 1 151 ? -7.178 11.844 14.278 1.00 93.31 151 ALA A N 1
ATOM 1179 C CA . ALA A 1 151 ? -7.932 11.881 15.542 1.00 93.31 151 ALA A CA 1
ATOM 1180 C C . ALA A 1 151 ? -8.386 13.297 15.922 1.00 93.31 151 ALA A C 1
ATOM 1182 O O . ALA A 1 151 ? -9.413 13.465 16.578 1.00 93.31 151 ALA A O 1
ATOM 1183 N N . GLU A 1 152 ? -7.651 14.306 15.473 1.00 95.06 152 GLU A N 1
ATOM 1184 C CA . GLU A 1 152 ? -7.914 15.717 15.701 1.00 95.06 152 GLU A CA 1
ATOM 1185 C C . GLU A 1 152 ? -8.864 16.307 14.642 1.00 95.06 152 GLU A C 1
ATOM 1187 O O . GLU A 1 152 ? -9.106 17.514 14.637 1.00 95.06 152 GLU A O 1
ATOM 1192 N N . MET A 1 153 ? -9.439 15.466 13.766 1.00 96.56 153 MET A N 1
ATOM 1193 C CA . MET A 1 153 ? -10.310 15.859 12.650 1.00 96.56 153 MET A CA 1
ATOM 1194 C C . MET A 1 153 ? -9.622 16.755 11.612 1.00 96.56 153 MET A C 1
ATOM 1196 O O . MET A 1 153 ? -10.278 17.500 10.879 1.00 96.56 153 MET A O 1
ATOM 1200 N N . LYS A 1 154 ? -8.299 16.651 11.493 1.00 97.31 154 LYS A N 1
ATOM 1201 C CA . LYS A 1 154 ? -7.528 17.311 10.445 1.00 97.31 154 LYS A CA 1
ATOM 1202 C C . LYS A 1 154 ? -7.355 16.373 9.253 1.00 97.31 154 LYS A C 1
ATOM 1204 O O . LYS A 1 154 ? -7.095 15.182 9.404 1.00 97.31 154 LYS A O 1
ATOM 1209 N N . GLU A 1 155 ? -7.491 16.918 8.046 1.00 97.31 155 GLU A N 1
ATOM 1210 C CA . GLU A 1 155 ? -7.176 16.174 6.826 1.00 97.31 155 GLU A CA 1
ATOM 1211 C C . GLU A 1 155 ? -5.660 15.949 6.726 1.00 97.31 155 GLU A C 1
ATOM 1213 O O . GLU A 1 155 ? -4.860 16.890 6.764 1.00 97.31 155 GLU A O 1
ATOM 1218 N N . VAL A 1 156 ? -5.277 14.686 6.577 1.00 97.06 156 VAL A N 1
ATOM 1219 C CA . VAL A 1 156 ? -3.911 14.227 6.338 1.00 97.06 156 VAL A CA 1
ATOM 1220 C C . VAL A 1 156 ? -3.856 13.610 4.949 1.00 97.06 156 VAL A C 1
ATOM 1222 O O . VAL A 1 156 ? -4.783 12.913 4.551 1.00 97.06 156 VAL A O 1
ATOM 1225 N N . ALA A 1 157 ? -2.762 13.842 4.225 1.00 97.56 157 ALA A N 1
ATOM 1226 C CA . ALA A 1 157 ? -2.450 13.206 2.948 1.00 97.56 157 ALA A CA 1
ATOM 1227 C C . ALA A 1 157 ? -1.073 12.537 3.034 1.00 97.56 157 ALA A C 1
ATOM 1229 O O . ALA A 1 157 ? -0.173 13.051 3.703 1.00 97.56 157 ALA A O 1
ATOM 1230 N N . ILE A 1 158 ? -0.894 11.410 2.346 1.00 96.88 158 ILE A N 1
ATOM 1231 C CA . ILE A 1 158 ? 0.357 10.650 2.351 1.00 96.88 158 ILE A CA 1
ATOM 1232 C C . ILE A 1 158 ? 0.904 10.553 0.931 1.00 96.88 158 ILE A C 1
ATOM 1234 O O . ILE A 1 158 ? 0.451 9.744 0.125 1.00 96.88 158 ILE A O 1
ATOM 1238 N N . TYR A 1 159 ? 1.942 11.345 0.659 1.00 94.75 159 TYR A N 1
ATOM 1239 C CA . TYR A 1 159 ? 2.602 11.398 -0.648 1.00 94.75 159 TYR A CA 1
ATOM 1240 C C . TYR A 1 159 ? 3.793 10.447 -0.780 1.00 94.75 159 TYR A C 1
ATOM 1242 O O . TYR A 1 159 ? 4.235 10.192 -1.897 1.00 94.75 159 TYR A O 1
ATOM 1250 N N . SER A 1 160 ? 4.309 9.898 0.328 1.00 95.94 160 SER A N 1
ATOM 1251 C CA . SER A 1 160 ? 5.393 8.900 0.329 1.00 95.94 160 SER A CA 1
ATOM 1252 C C . SER A 1 160 ? 4.932 7.503 -0.104 1.00 95.94 160 SER A C 1
ATOM 1254 O O . SER A 1 160 ? 5.728 6.566 -0.119 1.00 95.94 160 SER A O 1
ATOM 1256 N N . VAL A 1 161 ? 3.666 7.355 -0.502 1.00 97.44 161 VAL A N 1
ATOM 1257 C CA . VAL A 1 161 ? 3.149 6.185 -1.211 1.00 97.44 161 VAL A CA 1
ATOM 1258 C C . VAL A 1 161 ? 2.421 6.650 -2.458 1.00 97.44 161 VAL A C 1
ATOM 1260 O O . VAL A 1 161 ? 1.537 7.495 -2.379 1.00 97.44 161 VAL A O 1
ATOM 1263 N N . GLN A 1 162 ? 2.786 6.090 -3.607 1.00 96.81 162 GLN A N 1
ATOM 1264 C CA . GLN A 1 162 ? 2.227 6.460 -4.902 1.00 96.81 162 GLN A CA 1
ATOM 1265 C C . GLN A 1 162 ? 1.507 5.273 -5.530 1.00 96.81 162 GLN A C 1
ATOM 1267 O O . GLN A 1 162 ? 2.035 4.161 -5.608 1.00 96.81 162 GLN A O 1
ATOM 1272 N N . GLN A 1 163 ? 0.288 5.519 -5.999 1.00 95.69 163 GLN A N 1
ATOM 1273 C CA . GLN A 1 163 ? -0.536 4.546 -6.704 1.00 95.69 163 GLN A CA 1
ATOM 1274 C C . GLN A 1 163 ? -0.421 4.819 -8.205 1.00 95.69 163 GLN A C 1
ATOM 1276 O O . GLN A 1 163 ? -0.979 5.787 -8.714 1.00 95.69 163 GLN A O 1
ATOM 1281 N N . VAL A 1 164 ? 0.307 3.967 -8.928 1.00 93.56 164 VAL A N 1
ATOM 1282 C CA . VAL A 1 164 ? 0.631 4.197 -10.342 1.00 93.56 164 VAL A CA 1
ATOM 1283 C C . VAL A 1 164 ? 0.200 3.000 -11.171 1.00 93.56 164 VAL A C 1
ATOM 1285 O O . VAL A 1 164 ? 0.677 1.883 -10.967 1.00 93.56 164 VAL A O 1
ATOM 1288 N N . CYS A 1 165 ? -0.719 3.220 -12.113 1.00 92.12 165 CYS A N 1
ATOM 1289 C CA . CYS A 1 165 ? -1.360 2.148 -12.879 1.00 92.12 165 CYS A CA 1
ATOM 1290 C C . CYS A 1 165 ? -1.953 1.079 -11.927 1.00 92.12 165 CYS A C 1
ATOM 1292 O O . CYS A 1 165 ? -2.752 1.387 -11.035 1.00 92.12 165 CYS A O 1
ATOM 1294 N N . ASP A 1 166 ? -1.549 -0.179 -12.089 1.00 93.12 166 ASP A N 1
ATOM 1295 C CA . ASP A 1 166 ? -1.903 -1.327 -11.249 1.00 93.12 166 ASP A CA 1
ATOM 1296 C C . ASP A 1 166 ? -0.921 -1.590 -10.097 1.00 93.12 166 ASP A C 1
ATOM 1298 O O . ASP A 1 166 ? -1.026 -2.619 -9.434 1.00 93.12 166 ASP A O 1
ATOM 1302 N N . ARG A 1 167 ? 0.027 -0.681 -9.846 1.00 95.31 167 ARG A N 1
ATOM 1303 C CA . ARG A 1 167 ? 1.101 -0.851 -8.860 1.00 95.31 167 ARG A CA 1
ATOM 1304 C C . ARG A 1 167 ? 1.028 0.178 -7.738 1.00 95.31 167 ARG A C 1
ATOM 1306 O O . ARG A 1 167 ? 0.338 1.196 -7.840 1.00 95.31 167 ARG A O 1
ATOM 1313 N N . ALA A 1 168 ? 1.746 -0.115 -6.665 1.00 96.69 168 ALA A N 1
ATOM 1314 C CA . ALA A 1 168 ? 1.978 0.788 -5.553 1.00 96.69 168 ALA A CA 1
ATOM 1315 C C . ALA A 1 168 ? 3.482 0.896 -5.308 1.00 96.69 168 ALA A C 1
ATOM 1317 O O . ALA A 1 168 ? 4.196 -0.101 -5.418 1.00 96.69 168 ALA A O 1
ATOM 1318 N N . PHE A 1 169 ? 3.943 2.097 -4.986 1.00 97.31 169 PHE A N 1
ATOM 1319 C CA . PHE A 1 169 ? 5.341 2.384 -4.701 1.00 97.31 169 PHE A CA 1
ATOM 1320 C C . PHE A 1 169 ? 5.450 3.071 -3.352 1.00 97.31 169 PHE A C 1
ATOM 1322 O O . PHE A 1 169 ? 4.721 4.022 -3.083 1.00 97.31 169 PHE A O 1
ATOM 1329 N N . PHE A 1 170 ? 6.364 2.588 -2.521 1.00 97.19 170 PHE A N 1
ATOM 1330 C CA . PHE A 1 170 ? 6.661 3.138 -1.208 1.00 97.19 170 PHE A CA 1
ATOM 1331 C C . PHE A 1 170 ? 7.997 3.857 -1.276 1.00 97.19 170 PHE A C 1
ATOM 1333 O O . PHE A 1 170 ? 8.988 3.290 -1.735 1.00 97.19 170 PHE A O 1
ATOM 1340 N N . ARG A 1 171 ? 8.031 5.106 -0.825 1.00 96.00 171 ARG A N 1
ATOM 1341 C CA . ARG A 1 171 ? 9.270 5.867 -0.727 1.00 96.00 171 ARG A CA 1
ATOM 1342 C C . ARG A 1 171 ? 10.053 5.414 0.499 1.00 96.00 171 ARG A C 1
ATOM 1344 O O . ARG A 1 171 ? 9.474 5.271 1.576 1.00 96.00 171 ARG A O 1
ATOM 1351 N N . ARG A 1 172 ? 11.351 5.181 0.327 1.00 94.25 172 ARG A N 1
ATOM 1352 C CA . ARG A 1 172 ? 12.318 4.950 1.403 1.00 94.25 172 ARG A CA 1
ATOM 1353 C C . ARG A 1 172 ? 13.526 5.835 1.166 1.00 94.25 172 ARG A C 1
ATOM 1355 O O . ARG A 1 172 ? 14.317 5.577 0.260 1.00 94.25 172 ARG A O 1
ATOM 1362 N N . GLY A 1 173 ? 13.618 6.911 1.943 1.00 93.12 173 GLY A N 1
ATOM 1363 C CA . GLY A 1 173 ? 14.602 7.964 1.733 1.00 93.12 173 GLY A CA 1
ATOM 1364 C C . GLY A 1 173 ? 14.526 8.512 0.306 1.00 93.12 173 GLY A C 1
ATOM 1365 O O . GLY A 1 173 ? 13.543 9.147 -0.089 1.00 93.12 173 GLY A O 1
ATOM 1366 N N . ASP A 1 174 ? 15.566 8.229 -0.475 1.00 93.81 174 ASP A N 1
ATOM 1367 C CA . ASP A 1 174 ? 15.743 8.717 -1.844 1.00 93.81 174 ASP A CA 1
ATOM 1368 C C . ASP A 1 174 ? 15.478 7.648 -2.926 1.00 93.81 174 ASP A C 1
ATOM 1370 O O . ASP A 1 174 ? 16.012 7.691 -4.036 1.00 93.81 174 ASP A O 1
ATOM 1374 N N . GLN A 1 175 ? 14.650 6.652 -2.601 1.00 95.25 175 GLN A N 1
ATOM 1375 C CA . GLN A 1 175 ? 14.272 5.580 -3.518 1.00 95.25 175 GLN A CA 1
ATOM 1376 C C . GLN A 1 175 ? 12.773 5.272 -3.456 1.00 95.25 175 GLN A C 1
ATOM 1378 O O . GLN A 1 175 ? 12.181 5.174 -2.381 1.00 95.25 175 GLN A O 1
ATOM 1383 N N . TRP A 1 176 ? 12.161 5.058 -4.620 1.00 97.00 176 TRP A N 1
ATOM 1384 C CA . TRP A 1 176 ? 10.840 4.442 -4.744 1.00 97.00 176 TRP A CA 1
ATOM 1385 C C . TRP A 1 176 ? 10.973 2.926 -4.838 1.00 97.00 176 TRP A C 1
ATOM 1387 O O . TRP A 1 176 ? 11.721 2.435 -5.676 1.00 97.00 176 TRP A O 1
ATOM 1397 N N . ILE A 1 177 ? 10.223 2.177 -4.030 1.00 96.62 177 ILE A N 1
ATOM 1398 C CA . ILE A 1 177 ? 10.255 0.710 -4.020 1.00 96.62 177 ILE A CA 1
ATOM 1399 C C . ILE A 1 177 ? 8.874 0.155 -4.368 1.00 96.62 177 ILE A C 1
ATOM 1401 O O . ILE A 1 177 ? 7.877 0.478 -3.722 1.00 96.62 177 ILE A O 1
ATOM 1405 N N . ASP A 1 178 ? 8.811 -0.689 -5.395 1.00 96.69 178 ASP A N 1
ATOM 1406 C CA . ASP A 1 178 ? 7.595 -1.386 -5.821 1.00 96.69 178 ASP A CA 1
ATOM 1407 C C . ASP A 1 178 ? 7.091 -2.340 -4.728 1.00 96.69 178 ASP A C 1
ATOM 1409 O O . ASP A 1 178 ? 7.817 -3.226 -4.274 1.00 96.69 178 ASP A O 1
ATOM 1413 N N . ALA A 1 179 ? 5.820 -2.203 -4.347 1.00 95.25 179 ALA A N 1
ATOM 1414 C CA . ALA A 1 179 ? 5.202 -2.971 -3.269 1.00 95.25 179 ALA A CA 1
ATOM 1415 C C . ALA A 1 179 ? 5.295 -4.495 -3.461 1.00 95.25 179 ALA A C 1
ATOM 1417 O O . ALA A 1 179 ? 5.315 -5.253 -2.491 1.00 95.25 179 ALA A O 1
ATOM 1418 N N . ARG A 1 180 ? 5.380 -4.960 -4.714 1.00 93.56 180 ARG A N 1
ATOM 1419 C CA . ARG A 1 180 ? 5.472 -6.389 -5.048 1.00 93.56 180 ARG A CA 1
ATOM 1420 C C . ARG A 1 180 ? 6.788 -7.020 -4.602 1.00 93.56 180 ARG A C 1
ATOM 1422 O O . ARG A 1 180 ? 6.841 -8.235 -4.463 1.00 93.56 180 ARG A O 1
ATOM 1429 N N . LEU A 1 181 ? 7.827 -6.223 -4.347 1.00 94.12 181 LEU A N 1
ATOM 1430 C CA . LEU A 1 181 ? 9.105 -6.710 -3.815 1.00 94.12 181 LEU A CA 1
ATOM 1431 C C . LEU A 1 181 ? 9.012 -7.140 -2.341 1.00 94.12 181 LEU A C 1
ATOM 1433 O O . LEU A 1 181 ? 9.914 -7.812 -1.843 1.00 94.12 181 LEU A O 1
ATOM 1437 N N . PHE A 1 182 ? 7.913 -6.796 -1.662 1.00 89.12 182 PHE A N 1
ATOM 1438 C CA . PHE A 1 182 ? 7.603 -7.242 -0.301 1.00 89.12 182 PHE A CA 1
ATOM 1439 C C . PHE A 1 182 ? 6.628 -8.435 -0.273 1.00 89.12 182 PHE A C 1
ATOM 1441 O O . PHE A 1 182 ? 6.341 -8.990 0.792 1.00 89.12 182 PHE A O 1
ATOM 1448 N N . GLU A 1 183 ? 6.111 -8.859 -1.434 1.00 82.88 183 GLU A N 1
ATOM 1449 C CA . GLU A 1 183 ? 5.279 -10.056 -1.559 1.00 82.88 183 GLU A CA 1
ATOM 1450 C C . GLU A 1 183 ? 6.162 -11.311 -1.688 1.00 82.88 183 GLU A C 1
ATOM 1452 O O . GLU A 1 183 ? 7.130 -11.342 -2.440 1.00 82.88 183 GLU A O 1
ATOM 1457 N N . GLY A 1 184 ? 5.824 -12.385 -0.967 1.00 76.88 184 GLY A N 1
ATOM 1458 C CA . GLY A 1 184 ? 6.587 -13.639 -1.031 1.00 76.88 184 GLY A CA 1
ATOM 1459 C C . GLY A 1 184 ? 7.985 -13.538 -0.407 1.00 76.88 184 GLY A C 1
ATOM 1460 O O . GLY A 1 184 ? 8.099 -13.143 0.761 1.00 76.88 184 GLY A O 1
ATOM 1461 N N . VAL A 1 185 ? 9.007 -13.963 -1.166 1.00 73.31 185 VAL A N 1
ATOM 1462 C CA . VAL A 1 185 ? 10.432 -13.870 -0.806 1.00 73.31 185 VAL A CA 1
ATOM 1463 C C . VAL A 1 185 ? 10.903 -12.451 -1.101 1.00 73.31 185 VAL A C 1
ATOM 1465 O O . VAL A 1 185 ? 10.952 -12.041 -2.259 1.00 73.31 185 VAL A O 1
ATOM 1468 N N . ILE A 1 186 ? 11.236 -11.712 -0.045 1.00 80.00 186 ILE A N 1
ATOM 1469 C CA . ILE A 1 186 ? 11.667 -10.320 -0.160 1.00 80.00 186 ILE A CA 1
ATOM 1470 C C . ILE A 1 186 ? 12.993 -10.254 -0.913 1.00 80.00 186 ILE A C 1
ATOM 1472 O O . ILE A 1 186 ? 13.949 -10.949 -0.566 1.00 80.00 186 ILE A O 1
ATOM 1476 N N . ARG A 1 187 ? 13.045 -9.395 -1.934 1.00 80.50 187 ARG A N 1
ATOM 1477 C CA . ARG A 1 187 ? 14.231 -9.204 -2.771 1.00 80.50 187 ARG A CA 1
ATOM 1478 C C . ARG A 1 187 ? 14.414 -7.728 -3.092 1.00 80.50 187 ARG A C 1
ATOM 1480 O O . ARG A 1 187 ? 13.731 -7.186 -3.956 1.00 80.50 187 ARG A O 1
ATOM 1487 N N . LEU A 1 188 ? 15.323 -7.088 -2.360 1.00 87.56 188 LEU A N 1
ATOM 1488 C CA . LEU A 1 188 ? 15.622 -5.658 -2.497 1.00 87.56 188 LEU A CA 1
ATOM 1489 C C . LEU A 1 188 ? 16.967 -5.390 -3.181 1.00 87.56 188 LEU A C 1
ATOM 1491 O O . LEU A 1 188 ? 17.242 -4.261 -3.575 1.00 87.56 188 LEU A O 1
ATOM 1495 N N . GLU A 1 189 ? 17.790 -6.420 -3.363 1.00 92.38 189 GLU A N 1
ATOM 1496 C CA . GLU A 1 189 ? 19.003 -6.303 -4.164 1.00 92.38 189 GLU A CA 1
ATOM 1497 C C . GLU A 1 189 ? 18.646 -6.297 -5.657 1.00 92.38 189 GLU A C 1
ATOM 1499 O O . GLU A 1 189 ? 17.880 -7.161 -6.104 1.00 92.38 189 GLU A O 1
ATOM 1504 N N . PRO A 1 190 ? 19.159 -5.328 -6.437 1.00 95.88 190 PRO A N 1
ATOM 1505 C CA . PRO A 1 190 ? 18.887 -5.267 -7.861 1.00 95.88 190 PRO A CA 1
ATOM 1506 C C . PRO A 1 190 ? 19.666 -6.343 -8.622 1.00 95.88 190 PRO A C 1
ATOM 1508 O O . PRO A 1 190 ? 20.876 -6.484 -8.472 1.00 95.88 190 PRO A O 1
ATOM 1511 N N . ASP A 1 191 ? 18.966 -7.035 -9.515 1.00 96.69 191 ASP A N 1
ATOM 1512 C CA . ASP A 1 191 ? 19.561 -7.896 -10.544 1.00 96.69 191 ASP A CA 1
ATOM 1513 C C . ASP A 1 191 ? 20.214 -7.082 -11.659 1.00 96.69 191 ASP A C 1
ATOM 1515 O O . ASP A 1 191 ? 21.089 -7.561 -12.378 1.00 96.69 191 ASP A O 1
ATOM 1519 N N . GLU A 1 192 ? 19.713 -5.866 -11.851 1.00 97.19 192 GLU A N 1
ATOM 1520 C CA . GLU A 1 192 ? 20.085 -4.983 -12.938 1.00 97.19 192 GLU A CA 1
ATOM 1521 C C . GLU A 1 192 ? 19.975 -3.532 -12.466 1.00 97.19 192 GLU A C 1
ATOM 1523 O O . GLU A 1 192 ? 18.950 -3.125 -11.910 1.00 97.19 192 GLU A O 1
ATOM 1528 N N . ILE A 1 193 ? 21.026 -2.749 -12.706 1.00 97.62 193 ILE A N 1
ATOM 1529 C CA . ILE A 1 193 ? 21.034 -1.301 -12.492 1.00 97.62 193 ILE A CA 1
ATOM 1530 C C . ILE A 1 193 ? 21.020 -0.642 -13.867 1.00 97.62 193 ILE A C 1
ATOM 1532 O O . ILE A 1 193 ? 21.873 -0.919 -14.709 1.00 97.62 193 ILE A O 1
ATOM 1536 N N . VAL A 1 194 ? 20.035 0.218 -14.097 1.00 97.38 194 VAL A N 1
ATOM 1537 C CA . VAL A 1 194 ? 19.784 0.878 -15.374 1.00 97.38 194 VAL A CA 1
ATOM 1538 C C . VAL A 1 194 ? 19.888 2.379 -15.178 1.00 97.38 194 VAL A C 1
ATOM 1540 O O . VAL A 1 194 ? 19.154 2.968 -14.391 1.00 97.38 194 VAL A O 1
ATOM 1543 N N . THR A 1 195 ? 20.766 3.022 -15.938 1.00 96.12 195 THR A N 1
ATOM 1544 C CA . THR A 1 195 ? 20.830 4.484 -15.978 1.00 96.12 195 THR A CA 1
ATOM 1545 C C . THR A 1 195 ? 19.671 5.025 -16.805 1.00 96.12 195 THR A C 1
ATOM 1547 O O . THR A 1 195 ? 19.413 4.552 -17.919 1.00 96.12 195 THR A O 1
ATOM 1550 N N . TRP A 1 196 ? 18.973 6.026 -16.280 1.00 94.31 196 TRP A N 1
ATOM 1551 C CA . TRP A 1 196 ? 17.943 6.750 -17.014 1.00 94.31 196 TRP A CA 1
ATOM 1552 C C . TRP A 1 196 ? 18.467 7.288 -18.353 1.00 94.31 196 TRP A C 1
ATOM 1554 O O . TRP A 1 196 ? 19.601 7.750 -18.458 1.00 94.31 196 TRP A O 1
ATOM 1564 N N . GLY A 1 197 ? 17.644 7.206 -19.398 1.00 93.81 197 GLY A N 1
ATOM 1565 C CA . GLY A 1 197 ? 18.019 7.628 -20.751 1.00 93.81 197 GLY A CA 1
ATOM 1566 C C . GLY A 1 197 ? 18.960 6.676 -21.506 1.00 93.81 197 GLY A C 1
ATOM 1567 O O . GLY A 1 197 ? 19.219 6.908 -22.681 1.00 93.81 197 GLY A O 1
ATOM 1568 N N . SER A 1 198 ? 19.439 5.585 -20.899 1.00 96.88 198 SER A N 1
ATOM 1569 C CA . SER A 1 198 ? 20.189 4.542 -21.623 1.00 96.88 198 SER A CA 1
ATOM 1570 C C . SER A 1 198 ? 19.317 3.776 -22.633 1.00 96.88 198 SER A C 1
ATOM 1572 O O . SER A 1 198 ? 18.086 3.788 -22.554 1.00 96.88 198 SER A O 1
ATOM 1574 N N . ASP A 1 199 ? 19.928 3.034 -23.561 1.00 97.94 199 ASP A N 1
ATOM 1575 C CA . ASP A 1 199 ? 19.192 2.156 -24.492 1.00 97.94 199 ASP A CA 1
ATOM 1576 C C . ASP A 1 199 ? 18.317 1.139 -23.753 1.00 97.94 199 ASP A C 1
ATOM 1578 O O . ASP A 1 199 ? 17.173 0.870 -24.132 1.00 97.94 199 ASP A O 1
ATOM 1582 N N . ARG A 1 200 ? 18.835 0.615 -22.639 1.00 96.94 200 ARG A N 1
ATOM 1583 C CA . ARG A 1 200 ? 18.102 -0.315 -21.788 1.00 96.94 200 ARG A CA 1
ATOM 1584 C C . ARG A 1 200 ? 16.910 0.350 -21.103 1.00 96.94 200 ARG A C 1
ATOM 1586 O O . ARG A 1 200 ? 15.836 -0.246 -21.049 1.00 96.94 200 ARG A O 1
ATOM 1593 N N . PHE A 1 201 ? 17.053 1.592 -20.645 1.00 97.19 201 PHE A N 1
ATOM 1594 C CA . PHE A 1 201 ? 15.924 2.374 -20.144 1.00 97.19 201 PHE A CA 1
ATOM 1595 C C . PHE A 1 201 ? 14.837 2.548 -21.218 1.00 97.19 201 PHE A C 1
ATOM 1597 O O . PHE A 1 201 ? 13.661 2.306 -20.945 1.00 97.19 201 PHE A O 1
ATOM 1604 N N . HIS A 1 202 ? 15.214 2.888 -22.454 1.00 97.50 202 HIS A N 1
ATOM 1605 C CA . HIS A 1 202 ? 14.265 3.033 -23.562 1.00 97.50 202 HIS A CA 1
ATOM 1606 C C . HIS A 1 202 ? 13.565 1.714 -23.927 1.00 97.50 202 HIS A C 1
ATOM 1608 O O . HIS A 1 202 ? 12.384 1.712 -24.285 1.00 97.50 202 HIS A O 1
ATOM 1614 N N . ASP A 1 203 ? 14.256 0.577 -23.824 1.00 97.88 203 ASP A N 1
ATOM 1615 C CA . ASP A 1 203 ? 13.634 -0.744 -23.947 1.00 97.88 203 ASP A CA 1
ATOM 1616 C C . ASP A 1 203 ? 12.578 -0.983 -22.856 1.00 97.88 203 ASP A C 1
ATOM 1618 O O . ASP A 1 203 ? 11.421 -1.283 -23.168 1.00 97.88 203 ASP A O 1
ATOM 1622 N N . ILE A 1 204 ? 12.929 -0.753 -21.586 1.00 97.38 204 ILE A N 1
ATOM 1623 C CA . ILE A 1 204 ? 11.994 -0.870 -20.458 1.00 97.38 204 ILE A CA 1
ATOM 1624 C C . ILE A 1 204 ? 10.780 0.046 -20.661 1.00 97.38 204 ILE A C 1
ATOM 1626 O O . ILE A 1 204 ? 9.641 -0.404 -20.519 1.00 97.38 204 ILE A O 1
ATOM 1630 N N . ALA A 1 205 ? 10.995 1.304 -21.054 1.00 96.88 205 ALA A N 1
ATOM 1631 C CA . ALA A 1 205 ? 9.932 2.277 -21.293 1.00 96.88 205 ALA A CA 1
ATOM 1632 C C . ALA A 1 205 ? 8.963 1.831 -22.400 1.00 96.88 205 ALA A C 1
ATOM 1634 O O . ALA A 1 205 ? 7.741 1.874 -22.214 1.00 96.88 205 ALA A O 1
ATOM 1635 N N . ARG A 1 206 ? 9.479 1.333 -23.534 1.00 97.81 206 ARG A N 1
ATOM 1636 C CA . ARG A 1 206 ? 8.647 0.786 -24.622 1.00 97.81 206 ARG A CA 1
ATOM 1637 C C . ARG A 1 206 ? 7.819 -0.404 -24.151 1.00 97.81 206 ARG A C 1
ATOM 1639 O O . ARG A 1 206 ? 6.627 -0.485 -24.449 1.00 97.81 206 ARG A O 1
ATOM 1646 N N . ARG A 1 207 ? 8.416 -1.304 -23.371 1.00 96.69 207 ARG A N 1
ATOM 1647 C CA . ARG A 1 207 ? 7.731 -2.498 -22.858 1.00 96.69 207 ARG A CA 1
ATOM 1648 C C . ARG A 1 207 ? 6.680 -2.167 -21.805 1.00 96.69 207 ARG A C 1
ATOM 1650 O O . ARG A 1 207 ? 5.580 -2.709 -21.864 1.00 96.69 207 ARG A O 1
ATOM 1657 N N . LEU A 1 208 ? 6.964 -1.243 -20.889 1.00 95.38 208 LEU A N 1
ATOM 1658 C CA . LEU A 1 208 ? 5.966 -0.732 -19.948 1.00 95.38 208 LEU A CA 1
ATOM 1659 C C . LEU A 1 208 ? 4.813 -0.046 -20.683 1.00 95.38 208 LEU A C 1
ATOM 1661 O O . LEU A 1 208 ? 3.658 -0.270 -20.331 1.00 95.38 208 LEU A O 1
ATOM 1665 N N . THR A 1 209 ? 5.099 0.711 -21.742 1.00 95.25 209 THR A N 1
ATOM 1666 C CA . THR A 1 209 ? 4.070 1.325 -22.594 1.00 95.25 209 THR A CA 1
ATOM 1667 C C . THR A 1 209 ? 3.182 0.269 -23.249 1.00 95.25 209 THR A C 1
ATOM 1669 O O . THR A 1 209 ? 1.960 0.346 -23.129 1.00 95.25 209 THR A O 1
ATOM 1672 N N . ALA A 1 210 ? 3.773 -0.768 -23.852 1.00 93.50 210 ALA A N 1
ATOM 1673 C CA . ALA A 1 210 ? 3.031 -1.886 -24.442 1.00 93.50 210 ALA A CA 1
ATOM 1674 C C . ALA A 1 210 ? 2.161 -2.634 -23.413 1.00 93.50 210 ALA A C 1
ATOM 1676 O O . ALA A 1 210 ? 1.098 -3.151 -23.743 1.00 93.50 210 ALA A O 1
ATOM 1677 N N . GLN A 1 211 ? 2.582 -2.649 -22.146 1.00 91.88 211 GLN A N 1
ATOM 1678 C CA . GLN A 1 211 ? 1.833 -3.222 -21.029 1.00 91.88 211 GLN A CA 1
ATOM 1679 C C . GLN A 1 211 ? 0.781 -2.274 -20.418 1.00 91.88 211 GLN A C 1
ATOM 1681 O O . GLN A 1 211 ? 0.096 -2.666 -19.473 1.00 91.88 211 GLN A O 1
ATOM 1686 N N . GLY A 1 212 ? 0.660 -1.031 -20.900 1.00 92.31 212 GLY A N 1
ATOM 1687 C CA . GLY A 1 212 ? -0.229 -0.006 -20.339 1.00 92.31 212 GLY A CA 1
ATOM 1688 C C . GLY A 1 212 ? 0.256 0.602 -19.016 1.00 92.31 212 GLY A C 1
ATOM 1689 O O . GLY A 1 212 ? -0.530 1.201 -18.286 1.00 92.31 212 GLY A O 1
ATOM 1690 N N . ARG A 1 213 ? 1.547 0.459 -18.696 1.00 94.62 213 ARG A N 1
ATOM 1691 C CA . ARG A 1 213 ? 2.192 0.933 -17.460 1.00 94.62 213 ARG A CA 1
ATOM 1692 C C . ARG A 1 213 ? 3.245 2.045 -17.656 1.00 94.62 213 ARG A C 1
ATOM 1694 O O . ARG A 1 213 ? 4.202 2.071 -16.881 1.00 94.62 213 ARG A O 1
ATOM 1701 N N . PRO A 1 214 ? 3.137 2.965 -18.639 1.00 93.00 214 PRO A N 1
ATOM 1702 C CA . PRO A 1 214 ? 4.190 3.961 -18.866 1.00 93.00 214 PRO A CA 1
ATOM 1703 C C . PRO A 1 214 ? 4.392 4.897 -17.663 1.00 93.00 214 PRO A C 1
ATOM 1705 O O . PRO A 1 214 ? 5.511 5.331 -17.409 1.00 93.00 214 PRO A O 1
ATOM 1708 N N . GLY A 1 215 ? 3.337 5.145 -16.875 1.00 92.25 215 GLY A N 1
ATOM 1709 C CA . GLY A 1 215 ? 3.392 6.017 -15.698 1.00 92.25 215 GLY A CA 1
ATOM 1710 C C . GLY A 1 215 ? 4.323 5.531 -14.585 1.00 92.25 215 GLY A C 1
ATOM 1711 O O . GLY A 1 215 ? 4.731 6.330 -13.758 1.00 92.25 215 GLY A O 1
ATOM 1712 N N . VAL A 1 216 ? 4.721 4.252 -14.558 1.00 93.38 216 VAL A N 1
ATOM 1713 C CA . VAL A 1 216 ? 5.678 3.747 -13.550 1.00 93.38 216 VAL A CA 1
ATOM 1714 C C . VAL A 1 216 ? 6.999 4.527 -13.578 1.00 93.38 216 VAL A C 1
ATOM 1716 O O . VAL A 1 216 ? 7.624 4.704 -12.539 1.00 93.38 216 VAL A O 1
ATOM 1719 N N . LEU A 1 217 ? 7.393 5.036 -14.747 1.00 94.00 217 LEU A N 1
ATOM 1720 C CA . LEU A 1 217 ? 8.611 5.828 -14.912 1.00 94.00 217 LEU A CA 1
ATOM 1721 C C . LEU A 1 217 ? 8.416 7.319 -14.596 1.00 94.00 217 LEU A C 1
ATOM 1723 O O . LEU A 1 217 ? 9.384 8.060 -14.629 1.00 94.00 217 LEU A O 1
ATOM 1727 N N . SER A 1 218 ? 7.200 7.784 -14.290 1.00 91.12 218 SER A N 1
ATOM 1728 C CA . SER A 1 218 ? 6.942 9.195 -13.961 1.00 91.12 218 SER A CA 1
ATOM 1729 C C . SER A 1 218 ? 7.051 9.503 -12.466 1.00 91.12 218 SER A C 1
ATOM 1731 O O . SER A 1 218 ? 6.624 10.573 -12.036 1.00 91.12 218 SER A O 1
ATOM 1733 N N . LEU A 1 219 ? 7.544 8.562 -11.656 1.00 92.44 219 LEU A N 1
ATOM 1734 C CA . LEU A 1 219 ? 7.795 8.788 -10.235 1.00 92.44 219 LEU A CA 1
ATOM 1735 C C . LEU A 1 219 ? 8.980 9.744 -10.083 1.00 92.44 219 LEU A C 1
ATOM 1737 O O . LEU A 1 219 ? 10.096 9.421 -10.476 1.00 92.44 219 LEU A O 1
ATOM 1741 N N . THR A 1 220 ? 8.726 10.915 -9.509 1.00 87.62 220 THR A N 1
ATOM 1742 C CA . THR A 1 220 ? 9.728 11.967 -9.304 1.00 87.62 220 THR A CA 1
ATOM 1743 C C . THR A 1 220 ? 10.070 12.133 -7.824 1.00 87.62 220 THR A C 1
ATOM 1745 O O . THR A 1 220 ? 9.500 11.474 -6.947 1.00 87.62 220 THR A O 1
ATOM 1748 N N . GLY A 1 221 ? 11.029 13.017 -7.535 1.00 88.12 221 GLY A N 1
ATOM 1749 C CA . GLY A 1 221 ? 11.399 13.393 -6.171 1.00 88.12 221 GLY A CA 1
ATOM 1750 C C . GLY A 1 221 ? 12.236 12.353 -5.428 1.00 88.12 221 GLY A C 1
ATOM 1751 O O . GLY A 1 221 ? 12.348 12.469 -4.210 1.00 88.12 221 GLY A O 1
ATOM 1752 N N . ALA A 1 222 ? 12.784 11.363 -6.136 1.00 91.94 222 ALA A N 1
ATOM 1753 C CA . ALA A 1 222 ? 13.735 10.380 -5.629 1.00 91.94 222 ALA A CA 1
ATOM 1754 C C . ALA A 1 222 ? 14.786 10.064 -6.708 1.00 91.94 222 ALA A C 1
ATOM 1756 O O . ALA A 1 222 ? 14.444 10.034 -7.892 1.00 91.94 222 ALA A O 1
ATOM 1757 N N . SER A 1 223 ? 16.026 9.774 -6.314 1.00 94.69 223 SER A N 1
ATOM 1758 C CA . SER A 1 223 ? 17.121 9.469 -7.254 1.00 94.69 223 SER A CA 1
ATOM 1759 C C . SER A 1 223 ? 17.032 8.082 -7.895 1.00 94.69 223 SER A C 1
ATOM 1761 O O . SER A 1 223 ? 17.761 7.793 -8.842 1.00 94.69 223 SER A O 1
ATOM 1763 N N . SER A 1 224 ? 16.170 7.184 -7.407 1.00 96.50 224 SER A N 1
ATOM 1764 C CA . SER A 1 224 ? 16.006 5.866 -8.035 1.00 96.50 224 SER A CA 1
ATOM 1765 C C . SER A 1 224 ? 14.627 5.232 -7.853 1.00 96.50 224 SER A C 1
ATOM 1767 O O . SER A 1 224 ? 13.891 5.529 -6.910 1.00 96.50 224 SER A O 1
ATOM 1769 N N . ILE A 1 225 ? 14.298 4.309 -8.759 1.00 97.06 225 ILE A N 1
ATOM 1770 C CA . ILE A 1 225 ? 13.106 3.455 -8.708 1.00 97.06 225 ILE A CA 1
ATOM 1771 C C . ILE A 1 225 ? 13.560 1.994 -8.712 1.00 97.06 225 ILE A C 1
ATOM 1773 O O . ILE A 1 225 ? 14.144 1.527 -9.687 1.00 97.06 225 ILE A O 1
ATOM 1777 N N . LEU A 1 226 ? 13.265 1.257 -7.645 1.00 96.81 226 LEU A N 1
ATOM 1778 C CA . LEU A 1 226 ? 13.477 -0.181 -7.535 1.00 96.81 226 LEU A CA 1
ATOM 1779 C C . LEU A 1 226 ? 12.161 -0.913 -7.811 1.00 96.81 226 LEU A C 1
ATOM 1781 O O . LEU A 1 226 ? 11.181 -0.759 -7.078 1.00 96.81 226 LEU A O 1
ATOM 1785 N N . MET A 1 227 ? 12.117 -1.712 -8.875 1.00 96.25 227 MET A N 1
ATOM 1786 C CA . MET A 1 227 ? 10.880 -2.343 -9.326 1.00 96.25 227 MET A CA 1
ATOM 1787 C C . MET A 1 227 ? 11.061 -3.753 -9.868 1.00 96.25 227 MET A C 1
ATOM 1789 O O . MET A 1 227 ? 12.077 -4.097 -10.463 1.00 96.25 227 MET A O 1
ATOM 1793 N N . LEU A 1 228 ? 10.007 -4.559 -9.734 1.00 94.88 228 LEU A N 1
ATOM 1794 C CA . LEU A 1 228 ? 9.930 -5.855 -10.396 1.00 94.88 228 LEU A CA 1
ATOM 1795 C C . LEU A 1 228 ? 9.562 -5.665 -11.879 1.00 94.88 228 LEU A C 1
ATOM 1797 O O . LEU A 1 228 ? 8.465 -5.191 -12.215 1.00 94.88 228 LEU A O 1
ATOM 1801 N N . PHE A 1 229 ? 10.455 -6.079 -12.772 1.00 95.00 229 PHE A N 1
ATOM 1802 C CA . PHE A 1 229 ? 10.289 -6.020 -14.221 1.00 95.00 229 PHE A CA 1
ATOM 1803 C C . PHE A 1 229 ? 10.673 -7.367 -14.846 1.00 95.00 229 PHE A C 1
ATOM 1805 O O . PHE A 1 229 ? 11.789 -7.841 -14.678 1.00 95.00 229 PHE A O 1
ATOM 1812 N N . ASP A 1 230 ? 9.711 -8.022 -15.507 1.00 91.25 230 ASP A N 1
ATOM 1813 C CA . ASP A 1 230 ? 9.847 -9.373 -16.086 1.00 91.25 230 ASP A CA 1
ATOM 1814 C C . ASP A 1 230 ? 10.483 -10.421 -15.154 1.00 91.25 230 ASP A C 1
ATOM 1816 O O . ASP A 1 230 ? 11.323 -11.221 -15.562 1.00 91.25 230 ASP A O 1
ATOM 1820 N N . GLY A 1 231 ? 10.097 -10.405 -13.877 1.00 91.12 231 GLY A N 1
ATOM 1821 C CA . GLY A 1 231 ? 10.610 -11.347 -12.877 1.00 91.12 231 GLY A CA 1
ATOM 1822 C C . GLY A 1 231 ? 11.997 -11.005 -12.323 1.00 91.12 231 GLY A C 1
ATOM 1823 O O . GLY A 1 231 ? 12.486 -11.732 -11.463 1.00 91.12 231 GLY A O 1
ATOM 1824 N N . ARG A 1 232 ? 12.612 -9.901 -12.760 1.00 93.44 232 ARG A N 1
ATOM 1825 C CA . ARG A 1 232 ? 13.879 -9.386 -12.228 1.00 93.44 232 ARG A CA 1
ATOM 1826 C C . ARG A 1 232 ? 13.669 -8.117 -11.419 1.00 93.44 232 ARG A C 1
ATOM 1828 O O . ARG A 1 232 ? 12.759 -7.337 -11.705 1.00 93.44 232 ARG A O 1
ATOM 1835 N N . VAL A 1 233 ? 14.512 -7.912 -10.416 1.00 96.31 233 VAL A N 1
ATOM 1836 C CA . VAL A 1 233 ? 14.545 -6.666 -9.646 1.00 96.31 233 VAL A CA 1
ATOM 1837 C C . VAL A 1 233 ? 15.434 -5.684 -10.393 1.00 96.31 233 VAL A C 1
ATOM 1839 O O . VAL A 1 233 ? 16.634 -5.902 -10.518 1.00 96.31 233 VAL A O 1
ATOM 1842 N N . VAL A 1 234 ? 14.845 -4.618 -10.919 1.00 97.25 234 VAL A N 1
ATOM 1843 C CA . VAL A 1 234 ? 15.555 -3.596 -11.688 1.00 97.25 234 VAL A CA 1
ATOM 1844 C C . VAL A 1 234 ? 15.564 -2.303 -10.890 1.00 97.25 234 VAL A C 1
ATOM 1846 O O . VAL A 1 234 ? 14.506 -1.842 -10.456 1.00 97.25 234 VAL A O 1
ATOM 1849 N N . ARG A 1 235 ? 16.746 -1.709 -10.719 1.00 97.62 235 ARG A N 1
ATOM 1850 C CA . ARG A 1 235 ? 16.900 -0.350 -10.196 1.00 97.62 235 ARG A CA 1
ATOM 1851 C C . ARG A 1 235 ? 17.149 0.604 -11.352 1.00 97.62 235 ARG A C 1
ATOM 1853 O O . ARG A 1 235 ? 18.101 0.416 -12.100 1.00 97.62 235 ARG A O 1
ATOM 1860 N N . ILE A 1 236 ? 16.300 1.610 -11.502 1.00 97.31 236 ILE A N 1
ATOM 1861 C CA . ILE A 1 236 ? 16.483 2.688 -12.471 1.00 97.31 236 ILE A CA 1
ATOM 1862 C C . ILE A 1 236 ? 16.997 3.904 -11.711 1.00 97.31 236 ILE A C 1
ATOM 1864 O O . ILE A 1 236 ? 16.278 4.430 -10.863 1.00 97.31 236 ILE A O 1
ATOM 1868 N N . ASP A 1 237 ? 18.217 4.336 -12.013 1.00 96.00 237 ASP A N 1
ATOM 1869 C CA . ASP A 1 237 ? 18.835 5.515 -11.407 1.00 96.00 237 ASP A CA 1
ATOM 1870 C C . ASP A 1 237 ? 18.472 6.743 -12.259 1.00 96.00 237 ASP A C 1
ATOM 1872 O O . ASP A 1 237 ? 18.824 6.810 -13.442 1.00 96.00 237 ASP A O 1
ATOM 1876 N N . SER A 1 238 ? 17.718 7.677 -11.675 1.00 83.69 238 SER A N 1
ATOM 1877 C CA . SER A 1 238 ? 17.288 8.926 -12.311 1.00 83.69 238 SER A CA 1
ATOM 1878 C C . SER A 1 238 ? 18.341 10.011 -12.092 1.00 83.69 238 SER A C 1
ATOM 1880 O O . SER A 1 238 ? 18.854 10.127 -10.979 1.00 83.69 238 SER A O 1
ATOM 1882 N N . PRO A 1 239 ? 18.651 10.851 -13.095 1.00 68.88 239 PRO A N 1
ATOM 1883 C CA . PRO A 1 239 ? 19.294 12.124 -12.827 1.00 68.88 239 PRO A CA 1
ATOM 1884 C C . PRO A 1 239 ? 18.346 12.938 -11.942 1.00 68.88 239 PRO A C 1
ATOM 1886 O O . PRO A 1 239 ? 17.136 12.959 -12.187 1.00 68.88 239 PRO A O 1
ATOM 1889 N N . CYS A 1 240 ? 18.904 13.503 -10.878 1.00 53.94 240 CYS A N 1
ATOM 1890 C CA . CYS A 1 240 ? 18.210 14.318 -9.889 1.00 53.94 240 CYS A CA 1
ATOM 1891 C C . CYS A 1 240 ? 17.453 15.489 -10.532 1.00 53.94 240 CYS A C 1
ATOM 1893 O O . CYS A 1 240 ? 17.989 16.067 -11.508 1.00 53.94 240 CYS A O 1
#

pLDDT: mean 90.28, std 9.71, range [53.88, 98.5]

Sequence (240 aa):
LSGRYLGQPRAFSFTFGFERANVRNAFVPRLWASRRIAMLVDEVRQAGASSAAMPATPAQLRSGEPRLRELTDEILRLSTRFGILTEYTAFLATDGTDLANKEALILGCSTNLRSRAVQDRSGLSAVNQGLNLKSQREQGWVNNDNRYFDAEMKEVAIYSVQQVCDRAFFRRGDQWIDARLFEGVIRLEPDEIVTWGSDRFHDIARRLTAQGRPGVLSLTGASSILMLFDGRVVRIDSPC

Radius of gyration: 20.57 Å; chains: 1; bounding box: 60×44×48 Å

Secondary structure (DSSP, 8-state):
-EEEETTEEEE-------TT--GGGTHHHHHHHHHHHHHHHHHHHHHHHSS-PPPSSHHHHHHS-HHHHHHHHHHHHHHHHHT---TTTGGGGSTT--TT-HHHHHHHHHHHIIIIIII--SHHHHHHHHHHHHHHHH--S--TT--EE-TTS-EE---SEEEETTEEEEEETTEEEEGGGGSSS---S-SEEEETTSHHHHHHHHHHHHTT-GGGGG--SSSEEEEEETTEEEEEE---